Protein AF-A0A847AAL6-F1 (afdb_monomer)

Foldseek 3Di:
DDWDDDPPDIDDPFDAPPRAQPKQFAPFQDAWEWELAFQAQTWIWTDGTRTIGTGGRQGHLVDVNSLVVSLVRVLVVCVVVVDDHQEYEYELPPPRSSSVSVPVSNVPRPHYYHHDWPVNVVVVVVCSVVVHDAWKKKWKAALWTQDPVRDTAGTWIWIDHPNDIDTPDGPDDDPDDDRDHPHDIDMDMDHDPDD

Radius of gyration: 16.96 Å; Cα contacts (8 Å, |Δi|>4): 367; chains: 1; bounding box: 45×50×46 Å

Sequence (195 aa):
SVAALTGQSYFLMRRARGFTPAPMAVKDDLPVILGAGAEMKASFCISKGNFIFPGQYLGDMKQRETAAYYGRALKHMLALYKLKPEYLACDMHPQFLSTTAALNNLPCFEGERLAVQHHHAHLAACLLENGRDGPALGAIFDGTGYGADGTVWGGELFCRRQGRLYQNGTFFAGSSARRGQIGNGAVAVRLLPPG

Mean predicted aligned error: 9.65 Å

Secondary structure (DSSP, 8-state):
-EEEEETTEEEEEE--TTTTTPPEEEEEEE--EEE---STTB--EEEEEEEEEE----B-TTSHHHHHHHHHHHHHHHHHTT---SEEEEES-TT-HHHHHHHHHSTT--SEEEEE-HHHHHHHHHHHHTT--S-EEEEEE-S-EE-TTSSEESSEEEEEETTEEEEEEES--SS----------EEEEEEPPP-

Structure (mmCIF, N/CA/C/O backbone):
data_AF-A0A847AAL6-F1
#
_entry.id   AF-A0A847AAL6-F1
#
loop_
_atom_site.group_PDB
_atom_site.id
_atom_site.type_symbol
_atom_site.label_atom_id
_atom_site.label_alt_id
_atom_site.label_comp_id
_atom_site.label_asym_id
_atom_site.label_entity_id
_atom_site.label_seq_id
_atom_site.pdbx_PDB_ins_code
_atom_site.Cartn_x
_atom_site.Cartn_y
_atom_site.Cartn_z
_atom_site.occupancy
_atom_site.B_iso_or_equiv
_atom_site.auth_seq_id
_atom_site.auth_comp_id
_atom_site.auth_asym_id
_atom_site.auth_atom_id
_atom_site.pdbx_PDB_model_num
ATOM 1 N N . SER A 1 1 ? 8.980 -5.607 14.300 1.00 69.00 1 SER A N 1
ATOM 2 C CA . SER A 1 1 ? 8.209 -4.363 14.108 1.00 69.00 1 SER A CA 1
ATOM 3 C C . SER A 1 1 ? 8.797 -3.224 14.932 1.00 69.00 1 SER A C 1
ATOM 5 O O . SER A 1 1 ? 9.691 -3.492 15.724 1.00 69.00 1 SER A O 1
ATOM 7 N N . VAL A 1 2 ? 8.357 -1.979 14.726 1.00 72.19 2 VAL A N 1
ATOM 8 C CA . VAL A 1 2 ? 8.652 -0.820 15.595 1.00 72.19 2 VAL A CA 1
ATOM 9 C C . VAL A 1 2 ? 7.318 -0.186 15.981 1.00 72.19 2 VAL A C 1
ATOM 11 O O . VAL A 1 2 ? 6.502 0.067 15.093 1.00 72.19 2 VAL A O 1
ATOM 14 N N . ALA A 1 3 ? 7.104 0.045 17.274 1.00 75.31 3 ALA A N 1
ATOM 15 C CA . ALA A 1 3 ? 5.918 0.693 17.827 1.00 75.31 3 ALA A CA 1
ATOM 16 C C . ALA A 1 3 ? 6.336 1.928 18.631 1.00 75.31 3 ALA A C 1
ATOM 18 O O . ALA A 1 3 ? 7.404 1.925 19.242 1.00 75.31 3 ALA A O 1
ATOM 19 N N . ALA A 1 4 ? 5.496 2.957 18.630 1.00 73.25 4 ALA A N 1
ATOM 20 C CA . ALA A 1 4 ? 5.629 4.123 19.490 1.00 73.25 4 ALA A CA 1
ATOM 21 C C . ALA A 1 4 ? 4.458 4.154 20.479 1.00 73.25 4 ALA A C 1
ATOM 23 O O . ALA A 1 4 ? 3.315 3.892 20.102 1.00 73.25 4 ALA A O 1
ATOM 24 N N . LEU A 1 5 ? 4.756 4.448 21.745 1.00 74.62 5 LEU A N 1
ATOM 25 C CA . LEU A 1 5 ? 3.758 4.610 22.800 1.00 74.62 5 LEU A CA 1
ATOM 26 C C . LEU A 1 5 ? 3.162 6.019 22.746 1.00 74.62 5 LEU A C 1
ATOM 28 O O . LEU A 1 5 ? 3.874 7.001 22.545 1.00 74.62 5 LEU A O 1
ATOM 32 N N . THR A 1 6 ? 1.853 6.107 22.949 1.00 62.41 6 THR A N 1
ATOM 33 C CA . THR A 1 6 ? 1.088 7.356 23.022 1.00 62.41 6 THR A CA 1
ATOM 34 C C . THR A 1 6 ? 0.007 7.201 24.090 1.00 62.41 6 THR A C 1
ATOM 36 O O . THR A 1 6 ? -0.991 6.491 23.916 1.00 62.41 6 THR A O 1
ATOM 39 N N . GLY A 1 7 ? 0.247 7.822 25.249 1.00 77.94 7 GLY A N 1
ATOM 40 C CA . GLY A 1 7 ? -0.593 7.659 26.435 1.00 77.94 7 GLY A CA 1
ATOM 41 C C . GLY A 1 7 ? -0.685 6.192 26.866 1.00 77.94 7 GLY A C 1
ATOM 42 O O . GLY A 1 7 ? 0.332 5.551 27.118 1.00 77.94 7 GLY A O 1
ATOM 43 N N . GLN A 1 8 ? -1.910 5.662 26.923 1.00 70.56 8 GLN A N 1
ATOM 44 C CA . GLN A 1 8 ? -2.199 4.251 27.233 1.00 70.56 8 GLN A CA 1
ATOM 45 C C . GLN A 1 8 ? -2.302 3.347 25.989 1.00 70.56 8 GLN A C 1
ATOM 47 O O . GLN A 1 8 ? -2.684 2.185 26.094 1.00 70.56 8 GLN A O 1
ATOM 52 N N . SER A 1 9 ? -1.985 3.870 24.804 1.00 70.69 9 SER A N 1
ATOM 53 C CA . SER A 1 9 ? -2.059 3.146 23.532 1.00 70.69 9 SER A CA 1
ATOM 54 C C . SER A 1 9 ? -0.703 3.126 22.820 1.00 70.69 9 SER A C 1
ATOM 56 O O . SER A 1 9 ? 0.263 3.751 23.263 1.00 70.69 9 SER A O 1
ATOM 58 N N . TYR A 1 10 ? -0.608 2.391 21.714 1.00 71.88 10 TYR A N 1
ATOM 59 C CA . TYR A 1 10 ? 0.567 2.392 20.847 1.00 71.88 10 TYR A CA 1
ATOM 60 C C . TYR A 1 10 ? 0.139 2.444 19.381 1.00 71.88 10 TYR A C 1
ATOM 62 O O . TYR A 1 10 ? -0.948 1.991 19.03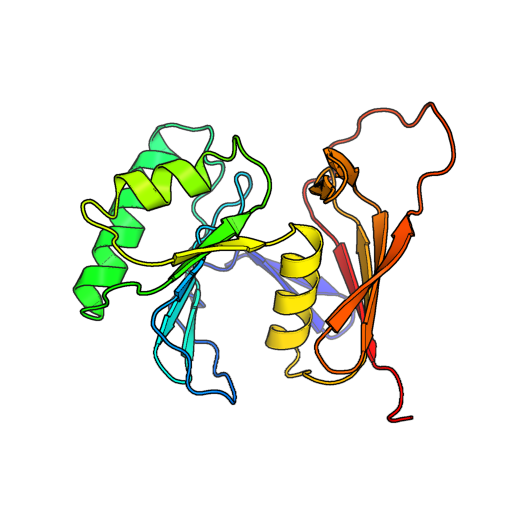1 1.00 71.88 10 TYR A O 1
ATOM 70 N N . PHE A 1 11 ? 1.013 2.948 18.516 1.00 70.56 11 PHE A N 1
ATOM 71 C CA . PHE A 1 11 ? 0.859 2.846 17.065 1.00 70.56 11 PHE A CA 1
ATOM 72 C C . PHE A 1 11 ? 2.111 2.237 16.439 1.00 70.56 11 PHE A C 1
ATOM 74 O O . PHE A 1 11 ? 3.231 2.394 16.937 1.00 70.56 11 PHE A O 1
ATOM 81 N N . LEU A 1 12 ? 1.925 1.482 15.356 1.00 68.12 12 LEU A N 1
ATOM 82 C CA . LEU A 1 12 ? 3.015 0.813 14.655 1.00 68.12 12 LEU A CA 1
ATOM 83 C C . LEU A 1 12 ? 3.646 1.759 13.633 1.00 68.12 12 LEU A C 1
ATOM 85 O O . LEU A 1 12 ? 3.061 2.061 12.603 1.00 68.12 12 LEU A O 1
ATOM 89 N N . MET A 1 13 ? 4.894 2.147 13.883 1.00 67.12 13 MET A N 1
ATOM 90 C CA . MET A 1 13 ? 5.715 2.900 12.928 1.00 67.12 13 MET A CA 1
ATOM 91 C C . MET A 1 13 ? 6.224 2.014 11.789 1.00 67.12 13 MET A C 1
ATOM 93 O O . MET A 1 13 ? 6.438 2.469 10.668 1.00 67.12 13 MET A O 1
ATOM 97 N N . ARG A 1 14 ? 6.482 0.735 12.092 1.00 62.66 14 ARG A N 1
ATOM 98 C CA . ARG A 1 14 ? 6.978 -0.248 11.123 1.00 62.66 14 ARG A CA 1
ATOM 99 C C . ARG A 1 14 ? 6.393 -1.623 11.409 1.00 62.66 14 ARG A C 1
ATOM 101 O O . ARG A 1 14 ? 6.837 -2.299 12.344 1.00 62.66 14 ARG A O 1
ATOM 108 N N . ARG A 1 15 ? 5.465 -2.077 10.565 1.00 68.06 15 ARG A N 1
ATOM 109 C CA . ARG A 1 15 ? 4.934 -3.447 10.590 1.00 68.06 15 ARG A CA 1
ATOM 110 C C . ARG A 1 15 ? 5.883 -4.393 9.838 1.00 68.06 15 ARG A C 1
ATOM 112 O O . ARG A 1 15 ? 6.155 -4.209 8.656 1.00 68.06 15 ARG A O 1
ATOM 119 N N . ALA A 1 16 ? 6.472 -5.352 10.553 1.00 67.75 16 ALA A N 1
ATOM 120 C CA . ALA A 1 16 ? 7.416 -6.332 10.005 1.00 67.75 16 ALA A CA 1
ATOM 121 C C . ALA A 1 16 ? 7.351 -7.638 10.828 1.00 67.75 16 ALA A C 1
ATOM 123 O O . ALA A 1 16 ? 6.263 -8.152 11.092 1.00 67.75 16 ALA A O 1
ATOM 124 N N . ARG A 1 17 ? 8.497 -8.170 11.286 1.00 60.03 17 ARG A N 1
ATOM 125 C CA . ARG A 1 17 ? 8.570 -9.389 12.116 1.00 60.03 17 ARG A CA 1
ATOM 126 C C . ARG A 1 17 ? 7.615 -9.316 13.319 1.00 60.03 17 ARG A C 1
ATOM 128 O O . ARG A 1 17 ? 7.671 -8.336 14.069 1.00 60.03 17 ARG A O 1
ATOM 135 N N . GLY A 1 18 ? 6.792 -10.357 13.477 1.00 58.22 18 GLY A N 1
ATOM 136 C CA . GLY A 1 18 ? 5.798 -10.528 14.546 1.00 58.22 18 GLY A CA 1
ATOM 137 C C . GLY A 1 18 ? 4.376 -10.074 14.191 1.00 58.22 18 GLY A C 1
ATOM 138 O O . GLY A 1 18 ? 3.451 -10.405 14.916 1.00 58.22 18 GLY A O 1
ATOM 139 N N . PHE A 1 19 ? 4.194 -9.344 13.081 1.00 58.03 19 PHE A N 1
ATOM 140 C CA . PHE A 1 19 ? 2.891 -8.807 12.649 1.00 58.03 19 PHE A CA 1
ATOM 141 C C . PHE A 1 19 ? 2.571 -9.069 11.170 1.00 58.03 19 PHE A C 1
ATOM 143 O O . PHE A 1 19 ? 1.415 -8.990 10.760 1.00 58.03 19 PHE A O 1
ATOM 150 N N . THR A 1 20 ? 3.580 -9.364 10.354 1.00 62.06 20 THR A N 1
ATOM 151 C CA . THR A 1 20 ? 3.431 -9.753 8.948 1.00 62.06 20 THR A CA 1
ATOM 152 C C . THR A 1 20 ? 3.748 -11.246 8.807 1.00 62.06 20 THR A C 1
ATOM 154 O O . THR A 1 20 ? 4.762 -11.671 9.369 1.00 62.06 20 THR A O 1
ATOM 157 N N . PRO A 1 21 ? 2.950 -12.042 8.065 1.00 59.41 21 PRO A N 1
ATOM 158 C CA . PRO A 1 21 ? 1.788 -11.672 7.246 1.00 59.41 21 PRO A CA 1
ATOM 159 C C . PRO A 1 21 ? 0.446 -11.893 7.970 1.00 59.41 21 PRO A C 1
ATOM 161 O O . PRO A 1 21 ? -0.468 -12.467 7.386 1.00 59.41 21 PRO A O 1
ATOM 164 N N . ALA A 1 22 ? 0.312 -11.484 9.241 1.00 72.75 22 ALA A N 1
ATOM 165 C CA . ALA A 1 22 ? -0.955 -11.663 9.952 1.00 72.75 22 ALA A CA 1
ATOM 166 C C . ALA A 1 22 ? -2.065 -10.879 9.221 1.00 72.75 22 ALA A C 1
ATOM 168 O O . ALA A 1 22 ? -1.916 -9.657 9.065 1.00 72.75 22 ALA A O 1
ATOM 169 N N . PRO A 1 23 ? -3.124 -11.558 8.741 1.00 81.50 23 PRO A N 1
ATOM 170 C CA . PRO A 1 23 ? -4.145 -10.928 7.923 1.00 81.50 23 PRO A CA 1
ATOM 171 C C . PRO A 1 23 ? -4.995 -9.962 8.747 1.00 81.50 23 PRO A C 1
ATOM 173 O O . PRO A 1 23 ? -5.177 -10.127 9.953 1.00 81.50 23 PRO A O 1
ATOM 176 N N . MET A 1 24 ? -5.532 -8.955 8.071 1.00 84.38 24 MET A N 1
ATOM 177 C CA . MET A 1 24 ? -6.543 -8.050 8.601 1.00 84.38 24 MET A CA 1
ATOM 178 C C . MET A 1 24 ? -7.895 -8.495 8.055 1.00 84.38 24 MET A C 1
ATOM 180 O O . MET A 1 24 ? -8.069 -8.561 6.839 1.00 84.38 24 MET A O 1
ATOM 184 N N . ALA A 1 25 ? -8.823 -8.846 8.944 1.00 86.94 25 ALA A N 1
ATOM 185 C CA . ALA A 1 25 ? -10.169 -9.235 8.547 1.00 86.94 25 ALA A CA 1
ATOM 186 C C . ALA A 1 25 ? -10.965 -8.008 8.080 1.00 86.94 25 ALA A C 1
ATOM 188 O O . ALA A 1 25 ? -10.891 -6.940 8.690 1.00 86.94 25 ALA A O 1
ATOM 189 N N . VAL A 1 26 ? -11.744 -8.185 7.021 1.00 87.19 26 VAL A N 1
ATOM 190 C CA . VAL A 1 26 ? -12.726 -7.219 6.519 1.00 87.19 26 VAL A CA 1
ATOM 191 C C . VAL A 1 26 ? -14.115 -7.853 6.537 1.00 87.19 26 VAL A C 1
ATOM 193 O O . VAL A 1 26 ? -14.246 -9.074 6.609 1.00 87.19 26 VAL A O 1
ATOM 196 N N . LYS A 1 27 ? -15.164 -7.025 6.524 1.00 84.62 27 LYS A N 1
ATOM 197 C CA . LYS A 1 27 ? -16.556 -7.508 6.509 1.00 84.62 27 LYS A CA 1
ATOM 198 C C . LYS A 1 27 ? -16.978 -8.017 5.130 1.00 84.62 27 LYS A C 1
ATOM 200 O O . LYS A 1 27 ? -17.809 -8.913 5.046 1.00 84.62 27 LYS A O 1
ATOM 205 N N . ASP A 1 28 ? -16.407 -7.428 4.087 1.00 86.50 28 ASP A N 1
ATOM 206 C CA . ASP A 1 28 ? -16.766 -7.681 2.698 1.00 86.50 28 ASP A CA 1
ATOM 207 C C . ASP A 1 28 ? -15.956 -8.841 2.106 1.00 86.50 28 ASP A C 1
ATOM 209 O O . ASP A 1 28 ? -14.807 -9.071 2.487 1.00 86.50 28 ASP A O 1
ATOM 213 N N . ASP A 1 29 ? -16.547 -9.549 1.144 1.00 91.06 29 ASP A N 1
ATOM 214 C CA . ASP A 1 29 ? -15.852 -10.552 0.337 1.00 91.06 29 ASP A CA 1
ATOM 215 C C . ASP A 1 29 ? -15.157 -9.853 -0.841 1.00 91.06 29 ASP A C 1
ATOM 217 O O . ASP A 1 29 ? -15.797 -9.443 -1.810 1.00 91.06 29 ASP A O 1
ATOM 221 N N . LEU A 1 30 ? -13.848 -9.619 -0.712 1.00 92.00 30 LEU A N 1
ATOM 222 C CA . LEU A 1 30 ? -13.069 -8.848 -1.678 1.00 92.00 30 LEU A CA 1
ATOM 223 C C . LEU A 1 30 ? -12.488 -9.739 -2.791 1.00 92.00 30 LEU A C 1
ATOM 225 O O . LEU A 1 30 ? -11.974 -10.829 -2.500 1.00 92.00 30 LEU A O 1
ATOM 229 N N . PRO A 1 31 ? -12.433 -9.241 -4.044 1.00 94.00 31 PRO A N 1
ATOM 230 C CA . PRO A 1 31 ? -11.649 -9.878 -5.099 1.00 94.00 31 PRO A CA 1
ATOM 231 C C . PRO A 1 31 ? -10.154 -9.839 -4.758 1.00 94.00 31 PRO A C 1
ATOM 233 O O . PRO A 1 31 ? -9.727 -9.238 -3.761 1.00 94.00 31 PRO A O 1
ATOM 236 N N . VAL A 1 32 ? -9.320 -10.463 -5.591 1.00 95.25 32 VAL A N 1
ATOM 237 C CA . VAL A 1 32 ? -7.868 -10.406 -5.381 1.00 95.25 32 VAL A CA 1
ATOM 238 C C . VAL A 1 32 ? -7.328 -9.058 -5.863 1.00 95.25 32 VAL A C 1
ATOM 240 O O . VAL A 1 32 ? -7.096 -8.854 -7.052 1.00 95.25 32 VAL A O 1
ATOM 243 N N . ILE A 1 33 ? -7.096 -8.129 -4.937 1.00 95.56 33 ILE A N 1
ATOM 244 C CA . ILE A 1 33 ? -6.567 -6.789 -5.220 1.00 95.56 33 ILE A CA 1
ATOM 245 C C . ILE A 1 33 ? -5.124 -6.725 -4.735 1.00 95.56 33 ILE A C 1
ATOM 247 O O . ILE A 1 33 ? -4.857 -6.988 -3.563 1.00 95.56 33 ILE A O 1
ATOM 251 N N . LEU A 1 34 ? -4.192 -6.337 -5.607 1.00 96.31 34 LEU A N 1
ATOM 252 C CA . LEU A 1 34 ? -2.837 -5.954 -5.213 1.00 96.31 34 LEU A CA 1
ATOM 253 C C . LEU A 1 34 ? -2.790 -4.443 -4.967 1.00 96.31 34 LEU A C 1
ATOM 255 O O . LEU A 1 34 ? -2.923 -3.660 -5.901 1.00 96.31 34 LEU A O 1
ATOM 259 N N . GLY A 1 35 ? -2.547 -4.023 -3.728 1.00 95.38 35 GLY A N 1
ATOM 260 C CA . GLY A 1 35 ? -2.162 -2.651 -3.409 1.00 95.38 35 GLY A CA 1
ATOM 261 C C . GLY A 1 35 ? -0.656 -2.481 -3.559 1.00 95.38 35 GLY A C 1
ATOM 262 O O . GLY A 1 35 ? 0.105 -3.069 -2.792 1.00 95.38 35 GLY A O 1
ATOM 263 N N . ALA A 1 36 ? -0.211 -1.678 -4.528 1.00 93.25 36 ALA A N 1
ATOM 264 C CA . ALA A 1 36 ? 1.210 -1.499 -4.827 1.00 93.25 36 ALA A CA 1
ATOM 265 C C . ALA A 1 36 ? 1.969 -0.750 -3.717 1.00 93.25 36 ALA A C 1
ATOM 267 O O . ALA A 1 36 ? 3.163 -0.995 -3.522 1.00 93.25 36 ALA A O 1
ATOM 268 N N . GLY A 1 37 ? 1.263 0.124 -2.991 1.00 89.44 37 GLY A N 1
ATOM 269 C CA . GLY A 1 37 ? 1.801 0.972 -1.929 1.00 89.44 37 GLY A CA 1
ATOM 270 C C . GLY A 1 37 ? 2.469 2.255 -2.432 1.00 89.44 37 GLY A C 1
ATOM 271 O O . GLY A 1 37 ? 2.499 2.547 -3.630 1.00 89.44 37 GLY A O 1
ATOM 272 N N . ALA A 1 38 ? 3.014 3.022 -1.490 1.00 86.31 38 ALA A N 1
ATOM 273 C CA . ALA A 1 38 ? 3.745 4.261 -1.751 1.00 86.31 38 ALA A CA 1
ATOM 274 C C . ALA A 1 38 ? 5.222 4.009 -2.112 1.00 86.31 38 ALA A C 1
ATOM 276 O O . ALA A 1 38 ? 5.729 2.892 -1.991 1.00 86.31 38 ALA A O 1
ATOM 277 N N . GLU A 1 39 ? 5.924 5.059 -2.540 1.00 84.50 39 GLU A N 1
ATOM 278 C CA . GLU A 1 39 ? 7.348 4.998 -2.897 1.00 84.50 39 GLU A CA 1
ATOM 279 C C . GLU A 1 39 ? 8.276 4.973 -1.671 1.00 84.50 39 GLU A C 1
ATOM 281 O O . GLU A 1 39 ? 9.185 4.142 -1.579 1.00 84.50 39 GLU A O 1
ATOM 286 N N . MET A 1 40 ? 8.036 5.867 -0.710 1.00 80.94 40 MET A N 1
ATOM 287 C CA . MET A 1 40 ? 8.769 5.900 0.552 1.00 80.94 40 MET A CA 1
ATOM 288 C C . MET A 1 40 ? 8.128 4.948 1.559 1.00 80.94 40 MET A C 1
ATOM 290 O O . MET A 1 40 ? 6.906 4.877 1.664 1.00 80.94 40 MET A O 1
ATOM 294 N N . LYS A 1 41 ? 8.958 4.239 2.337 1.00 81.12 41 LYS A N 1
ATOM 295 C CA . LYS A 1 41 ? 8.500 3.253 3.337 1.00 81.12 41 LYS A CA 1
ATOM 296 C C . LYS A 1 41 ? 7.545 2.215 2.737 1.00 81.12 41 LYS A C 1
ATOM 298 O O . LYS A 1 41 ? 6.577 1.801 3.373 1.00 81.12 41 LYS A O 1
ATOM 303 N N . ALA A 1 42 ? 7.847 1.798 1.513 1.00 82.75 42 ALA A N 1
ATOM 304 C CA . ALA A 1 42 ? 6.999 0.959 0.698 1.00 82.75 42 ALA A CA 1
ATOM 305 C C . ALA A 1 42 ? 6.628 -0.348 1.403 1.00 82.75 42 ALA A C 1
ATOM 307 O O . ALA A 1 42 ? 7.455 -1.020 2.029 1.00 82.75 42 ALA A O 1
ATOM 308 N N . SER A 1 43 ? 5.362 -0.706 1.246 1.00 88.69 43 SER A N 1
ATOM 309 C CA . SER A 1 43 ? 4.783 -1.998 1.577 1.00 88.69 43 SER A CA 1
ATOM 310 C C . SER A 1 43 ? 3.623 -2.222 0.614 1.00 88.69 43 SER A C 1
ATOM 312 O O . SER A 1 43 ? 2.855 -1.295 0.362 1.00 88.69 43 SER A O 1
ATOM 314 N N . PHE A 1 44 ? 3.506 -3.427 0.065 1.00 93.06 44 PHE A N 1
ATOM 315 C CA . PHE A 1 44 ? 2.341 -3.818 -0.726 1.00 93.06 44 PHE A CA 1
ATOM 316 C C . PHE A 1 44 ? 1.311 -4.514 0.165 1.00 93.06 44 PHE A C 1
ATOM 318 O O . PHE A 1 44 ? 1.631 -4.950 1.268 1.00 93.06 44 PHE A O 1
ATOM 325 N N . CYS A 1 45 ? 0.083 -4.678 -0.304 1.00 93.62 45 CYS A N 1
ATOM 326 C CA . CYS A 1 45 ? -0.905 -5.547 0.335 1.00 93.62 45 CYS A CA 1
ATOM 327 C C . CYS A 1 45 ? -1.655 -6.357 -0.719 1.00 93.62 45 CYS A C 1
ATOM 329 O O . CYS A 1 45 ? -1.721 -5.954 -1.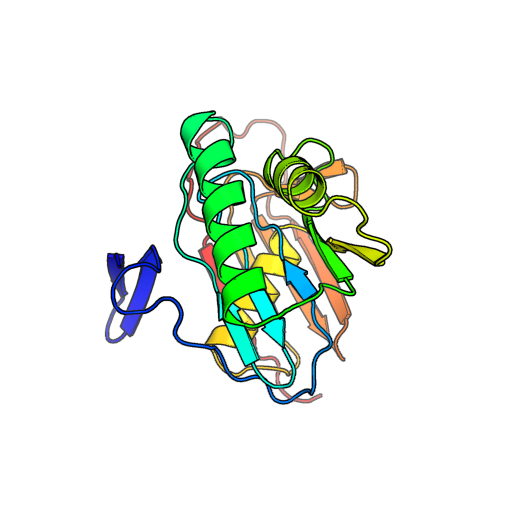875 1.00 93.62 45 CYS A O 1
ATOM 331 N N . ILE A 1 46 ? -2.193 -7.514 -0.338 1.00 94.62 46 ILE A N 1
ATOM 332 C CA . ILE A 1 46 ? -3.023 -8.326 -1.233 1.00 94.62 46 ILE A CA 1
ATOM 333 C C . ILE A 1 46 ? -4.319 -8.675 -0.511 1.00 94.62 46 ILE A C 1
ATOM 335 O O . ILE A 1 46 ? -4.253 -9.138 0.624 1.00 94.62 46 ILE A O 1
ATOM 339 N N . SER A 1 47 ? -5.481 -8.473 -1.126 1.00 94.31 47 SER A N 1
ATOM 340 C CA . SER A 1 47 ? -6.752 -8.986 -0.597 1.00 94.31 47 SER A CA 1
ATOM 341 C C . SER A 1 47 ? -7.072 -10.375 -1.146 1.00 94.31 47 SER A C 1
ATOM 343 O O . SER A 1 47 ? -6.639 -10.744 -2.238 1.00 94.31 47 SER A O 1
ATOM 345 N N . LYS A 1 48 ? -7.825 -11.161 -0.376 1.00 92.44 48 LYS A N 1
ATOM 346 C CA . LYS A 1 48 ? -8.486 -12.385 -0.836 1.00 92.44 48 LYS A CA 1
ATOM 347 C C . LYS A 1 48 ? -9.670 -12.683 0.076 1.00 92.44 48 LYS A C 1
ATOM 349 O O . LYS A 1 48 ? -9.470 -12.985 1.255 1.00 92.44 48 LYS A O 1
ATOM 354 N N . GLY A 1 49 ? -10.869 -12.642 -0.487 1.00 92.69 49 GLY A N 1
ATOM 355 C CA . GLY A 1 49 ? -12.108 -12.819 0.250 1.00 92.69 49 GLY A CA 1
ATOM 356 C C . GLY A 1 49 ? -12.215 -11.826 1.402 1.00 92.69 49 GLY A C 1
ATOM 357 O O . GLY A 1 49 ? -11.974 -10.634 1.221 1.00 92.69 49 GLY A O 1
ATOM 358 N N . ASN A 1 50 ? -12.468 -12.308 2.613 1.00 93.62 50 ASN A N 1
ATOM 359 C CA . ASN A 1 50 ? -12.611 -11.464 3.799 1.00 93.62 50 ASN A CA 1
ATOM 360 C C . ASN A 1 50 ? -11.285 -11.083 4.494 1.00 93.62 50 ASN A C 1
ATOM 362 O O . ASN A 1 50 ? -11.292 -10.683 5.663 1.00 93.62 50 ASN A O 1
ATOM 366 N N . PHE A 1 51 ? -10.141 -11.201 3.812 1.00 92.12 51 PHE A N 1
ATOM 367 C CA . PHE A 1 51 ? -8.830 -10.882 4.381 1.00 92.12 51 PHE A CA 1
ATOM 368 C C . PHE A 1 51 ? -7.997 -9.956 3.499 1.00 92.12 51 PHE A C 1
ATOM 370 O O . PHE A 1 51 ? -7.935 -10.098 2.278 1.00 92.12 51 PHE A O 1
ATOM 377 N N . ILE A 1 52 ? -7.260 -9.060 4.155 1.00 92.00 52 ILE A N 1
ATOM 378 C CA . ILE A 1 52 ? -6.173 -8.275 3.573 1.00 92.00 52 ILE A CA 1
ATOM 379 C C . ILE A 1 52 ? -4.857 -8.739 4.194 1.00 92.00 52 ILE A C 1
ATOM 381 O O . ILE A 1 52 ? -4.686 -8.729 5.411 1.00 92.00 52 ILE A O 1
ATOM 385 N N . PHE A 1 53 ? -3.903 -9.112 3.350 1.00 90.38 53 PHE A N 1
ATOM 386 C CA . PHE A 1 53 ? -2.566 -9.557 3.717 1.00 90.38 53 PHE A CA 1
ATOM 387 C C . PHE A 1 53 ? -1.579 -8.405 3.498 1.00 90.38 53 PHE A C 1
ATOM 389 O O . PHE A 1 53 ? -1.115 -8.202 2.370 1.00 90.38 53 PHE A O 1
ATOM 396 N N . PRO A 1 54 ? -1.253 -7.616 4.538 1.00 87.19 54 PRO A N 1
ATOM 397 C CA . PRO A 1 54 ? -0.237 -6.587 4.415 1.00 87.19 54 PRO A CA 1
ATOM 398 C C . PRO A 1 54 ? 1.136 -7.238 4.248 1.00 87.19 54 PRO A C 1
ATOM 400 O O . PRO A 1 54 ? 1.505 -8.161 4.978 1.00 87.19 54 PRO A O 1
ATOM 403 N N . GLY A 1 55 ? 1.904 -6.728 3.297 1.00 84.19 55 GLY A N 1
ATOM 404 C CA . GLY A 1 55 ? 3.306 -7.045 3.112 1.00 84.19 55 GLY A CA 1
ATOM 405 C C . GLY A 1 55 ? 4.163 -6.518 4.259 1.00 84.19 55 GLY A C 1
ATOM 406 O O . GLY A 1 55 ? 3.712 -5.846 5.191 1.00 84.19 55 GLY A O 1
ATOM 407 N N . GLN A 1 56 ? 5.438 -6.877 4.215 1.00 81.94 56 GLN A N 1
ATOM 408 C CA . GLN A 1 56 ? 6.428 -6.356 5.153 1.00 81.94 56 GLN A CA 1
ATOM 409 C C . GLN A 1 56 ? 6.918 -4.986 4.688 1.00 81.94 56 GLN A C 1
ATOM 411 O O . GLN A 1 56 ? 6.923 -4.702 3.496 1.00 81.94 56 GLN A O 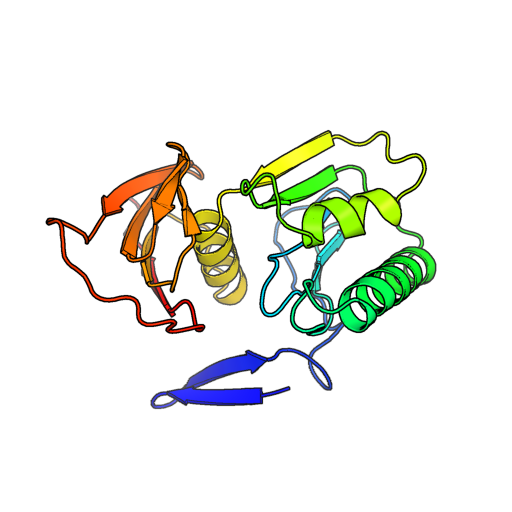1
ATOM 416 N N . TYR A 1 57 ? 7.430 -4.188 5.620 1.00 84.56 57 TYR A N 1
ATOM 417 C CA . TYR A 1 57 ? 8.214 -3.004 5.283 1.00 84.56 57 TYR A CA 1
ATOM 418 C C . TYR A 1 57 ? 9.392 -3.347 4.355 1.00 84.56 57 TYR A C 1
ATOM 420 O O . TYR A 1 57 ? 10.227 -4.187 4.705 1.00 84.56 57 TYR A O 1
ATOM 428 N N . LEU A 1 58 ? 9.474 -2.672 3.206 1.00 85.12 58 LEU A N 1
ATOM 429 C CA . LEU A 1 58 ? 10.510 -2.895 2.193 1.00 85.12 58 LEU A CA 1
ATOM 430 C C . LEU A 1 58 ? 11.583 -1.804 2.208 1.00 85.12 58 LEU A C 1
ATOM 432 O O . LEU A 1 58 ? 12.756 -2.124 2.042 1.00 85.12 58 LEU A O 1
ATOM 436 N N . GLY A 1 59 ? 11.211 -0.547 2.462 1.00 85.38 59 GLY A N 1
ATOM 437 C CA . GLY A 1 59 ? 12.142 0.586 2.460 1.00 85.38 59 GLY A CA 1
ATOM 438 C C . GLY A 1 59 ? 11.772 1.660 1.442 1.00 85.38 59 GLY A C 1
ATOM 439 O O . GLY A 1 59 ? 10.598 1.864 1.157 1.00 85.38 59 GLY A O 1
ATOM 440 N N . ASP A 1 60 ? 12.768 2.374 0.928 1.00 87.62 60 ASP A N 1
ATOM 441 C CA . ASP A 1 60 ? 12.598 3.376 -0.131 1.00 87.62 60 ASP A CA 1
ATOM 442 C C . ASP A 1 60 ? 12.793 2.726 -1.509 1.00 87.62 60 ASP A C 1
ATOM 444 O O . ASP A 1 60 ? 13.850 2.140 -1.770 1.00 87.62 60 ASP A O 1
ATOM 448 N N . MET A 1 61 ? 11.783 2.822 -2.380 1.00 88.19 61 MET A N 1
ATOM 449 C CA . MET A 1 61 ? 11.785 2.214 -3.717 1.00 88.19 61 MET A CA 1
ATOM 450 C C . MET A 1 61 ? 12.768 2.865 -4.698 1.00 88.19 61 MET A C 1
ATOM 452 O O . MET A 1 61 ? 13.052 2.261 -5.732 1.00 88.19 61 MET A O 1
ATOM 456 N N . LYS A 1 62 ? 13.333 4.040 -4.382 1.00 86.62 62 LYS A N 1
ATOM 457 C CA . LYS A 1 62 ? 14.416 4.654 -5.175 1.00 86.62 62 LYS A CA 1
ATOM 458 C C . LYS A 1 62 ? 15.713 3.857 -5.117 1.00 86.62 62 LYS A C 1
ATOM 460 O O . LYS A 1 62 ? 16.545 3.970 -6.014 1.00 86.62 62 LYS A O 1
ATOM 465 N N . GLN A 1 63 ? 15.884 3.041 -4.078 1.00 87.81 63 GLN A N 1
ATOM 466 C CA . GLN A 1 63 ? 17.021 2.138 -3.966 1.00 87.81 63 GLN A CA 1
ATOM 467 C C . GLN A 1 63 ? 16.761 0.887 -4.805 1.00 87.81 63 GLN A C 1
ATOM 469 O O . GLN A 1 63 ? 15.738 0.208 -4.654 1.00 87.81 63 GLN A O 1
ATOM 474 N N . ARG A 1 64 ? 17.705 0.554 -5.686 1.00 88.25 64 ARG A N 1
ATOM 475 C CA . ARG A 1 64 ? 17.577 -0.569 -6.627 1.00 88.25 64 ARG A CA 1
ATOM 476 C C . ARG A 1 64 ? 17.376 -1.898 -5.898 1.00 88.25 64 ARG A C 1
ATOM 478 O O . ARG A 1 64 ? 16.609 -2.752 -6.345 1.00 88.25 64 ARG A O 1
ATOM 485 N N . GLU A 1 65 ? 18.042 -2.061 -4.764 1.00 90.06 65 GLU A N 1
ATOM 486 C CA . GLU A 1 65 ? 17.964 -3.228 -3.895 1.00 90.06 65 GLU A CA 1
ATOM 487 C C . GLU A 1 65 ? 16.549 -3.394 -3.333 1.00 90.06 65 GLU A C 1
ATOM 489 O O . GLU A 1 65 ? 16.019 -4.510 -3.345 1.00 90.06 65 GLU A O 1
ATOM 494 N N . THR A 1 66 ? 15.910 -2.294 -2.913 1.00 89.31 66 THR A N 1
ATOM 495 C CA . THR A 1 66 ? 14.520 -2.291 -2.435 1.00 89.31 66 THR A CA 1
ATOM 496 C C . THR A 1 66 ? 13.563 -2.702 -3.545 1.00 89.31 66 THR A C 1
ATOM 498 O O . THR A 1 66 ? 12.727 -3.574 -3.325 1.00 89.31 66 THR A O 1
ATOM 501 N N . ALA A 1 67 ? 13.706 -2.149 -4.753 1.00 89.25 67 ALA A N 1
ATOM 502 C CA . ALA A 1 67 ? 12.849 -2.502 -5.884 1.00 89.25 67 ALA A CA 1
ATOM 503 C C . ALA A 1 67 ? 13.001 -3.982 -6.292 1.00 89.25 67 ALA A C 1
ATOM 505 O O . ALA A 1 67 ? 12.016 -4.679 -6.550 1.00 89.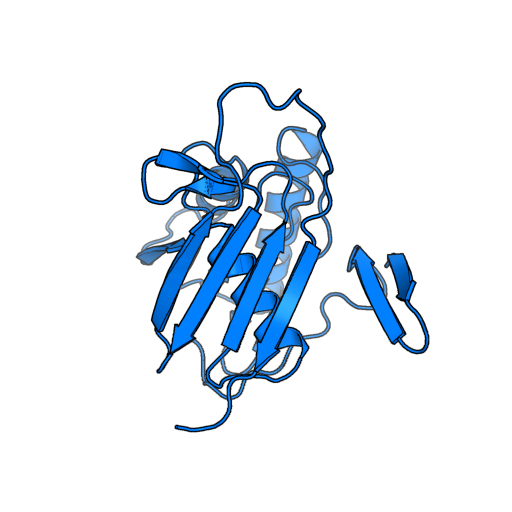25 67 ALA A O 1
ATOM 506 N N . ALA A 1 68 ? 14.230 -4.506 -6.286 1.00 90.19 68 ALA A N 1
ATOM 507 C CA . ALA A 1 68 ? 14.477 -5.925 -6.528 1.00 90.19 68 ALA A CA 1
ATOM 508 C C . ALA A 1 68 ? 13.882 -6.807 -5.416 1.00 90.19 68 ALA A C 1
ATOM 510 O O . ALA A 1 68 ? 13.339 -7.880 -5.692 1.00 90.19 68 ALA A O 1
ATOM 511 N N . TYR A 1 69 ? 13.972 -6.368 -4.157 1.00 91.81 69 TYR A N 1
ATOM 512 C CA . TYR A 1 69 ? 13.387 -7.076 -3.023 1.00 91.81 69 TYR A CA 1
ATOM 513 C C . TYR A 1 69 ? 11.857 -7.061 -3.048 1.00 91.81 69 TYR A C 1
ATOM 515 O O . TYR A 1 69 ? 11.251 -8.105 -2.814 1.00 91.81 69 TYR A O 1
ATOM 523 N N . TYR A 1 70 ? 11.246 -5.930 -3.412 1.00 94.00 70 TYR A N 1
ATOM 524 C CA . TYR A 1 70 ? 9.809 -5.789 -3.642 1.00 94.00 70 TYR A CA 1
ATOM 525 C C . TYR A 1 70 ? 9.309 -6.876 -4.591 1.00 94.00 70 TYR A C 1
ATOM 527 O O . TYR A 1 70 ? 8.409 -7.636 -4.243 1.00 94.00 70 TYR A O 1
ATOM 535 N N . GLY A 1 71 ? 9.950 -7.012 -5.758 1.00 92.31 71 GLY A N 1
ATOM 536 C CA . GLY A 1 71 ? 9.559 -8.008 -6.753 1.00 92.31 71 GLY A CA 1
ATOM 537 C C . GLY A 1 71 ? 9.655 -9.447 -6.244 1.00 92.31 71 GLY A C 1
ATOM 538 O O . GLY A 1 71 ? 8.737 -10.240 -6.452 1.00 92.31 71 GLY A O 1
ATOM 539 N N . ARG A 1 72 ? 10.733 -9.785 -5.520 1.00 93.25 72 ARG A N 1
ATOM 540 C CA . ARG A 1 72 ? 10.889 -11.115 -4.903 1.00 93.25 72 ARG A CA 1
ATOM 541 C C . ARG A 1 72 ? 9.815 -11.385 -3.849 1.00 93.25 72 ARG A C 1
ATOM 543 O O . ARG A 1 72 ? 9.217 -12.458 -3.863 1.00 93.25 72 ARG A O 1
ATOM 550 N N . ALA A 1 73 ? 9.562 -10.424 -2.962 1.00 92.44 73 ALA A N 1
ATOM 551 C CA . ALA A 1 73 ? 8.572 -10.548 -1.897 1.00 92.44 73 ALA A CA 1
ATOM 552 C C . ALA A 1 73 ? 7.146 -10.676 -2.455 1.00 92.44 73 ALA A C 1
ATOM 554 O O . ALA A 1 73 ? 6.386 -11.530 -1.997 1.00 92.44 73 ALA A O 1
ATOM 555 N N . LEU A 1 74 ? 6.807 -9.886 -3.478 1.00 93.69 74 LEU A N 1
ATOM 556 C CA . LEU A 1 74 ? 5.517 -9.951 -4.159 1.00 93.69 74 LEU A CA 1
ATOM 557 C C . LEU A 1 74 ? 5.305 -11.316 -4.824 1.00 93.69 74 LEU A C 1
ATOM 559 O O . LEU A 1 74 ? 4.316 -11.991 -4.544 1.00 93.69 74 LEU A O 1
ATOM 563 N N . LYS A 1 75 ? 6.261 -11.766 -5.649 1.00 92.75 75 LYS A N 1
ATOM 564 C CA . LYS A 1 75 ? 6.188 -13.076 -6.321 1.00 92.75 75 LYS A CA 1
ATOM 565 C C . LYS A 1 75 ? 6.058 -14.222 -5.324 1.00 92.75 75 LYS A C 1
ATOM 567 O O . LYS A 1 75 ? 5.261 -15.131 -5.540 1.00 92.75 75 LYS A O 1
ATOM 572 N N . HIS A 1 76 ? 6.806 -14.159 -4.224 1.00 92.19 76 HIS A N 1
ATOM 573 C CA . HIS A 1 76 ? 6.722 -15.153 -3.161 1.00 92.19 76 HIS A CA 1
ATOM 574 C C . HIS A 1 76 ? 5.319 -15.211 -2.541 1.00 92.19 76 HIS A C 1
ATOM 576 O O . HIS A 1 76 ? 4.753 -16.295 -2.441 1.00 92.19 76 HIS A O 1
ATOM 582 N N . MET A 1 77 ? 4.731 -14.063 -2.188 1.00 90.75 77 MET A N 1
ATOM 583 C CA . MET A 1 77 ? 3.379 -13.996 -1.617 1.00 90.75 77 MET A CA 1
ATOM 584 C C . MET A 1 77 ? 2.307 -14.521 -2.580 1.00 90.75 77 MET A C 1
ATOM 586 O O . MET A 1 77 ? 1.461 -15.321 -2.179 1.00 90.75 77 MET A O 1
ATOM 590 N N . LEU A 1 78 ? 2.356 -14.117 -3.852 1.00 92.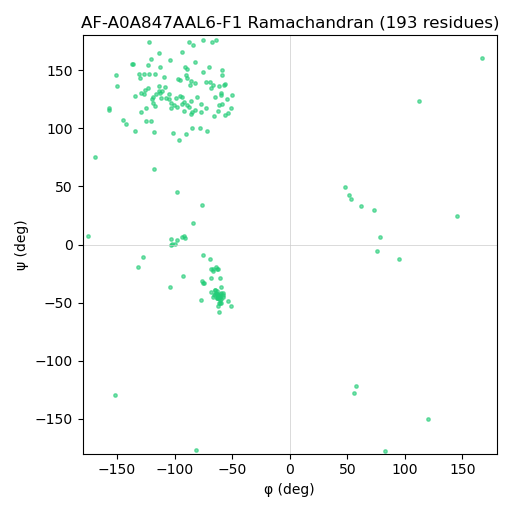12 78 LEU A N 1
ATOM 591 C CA . LEU A 1 78 ? 1.404 -14.580 -4.867 1.00 92.12 78 LEU A CA 1
ATOM 592 C C . LEU A 1 78 ? 1.494 -16.095 -5.078 1.00 92.12 78 LEU A C 1
ATOM 594 O O . LEU A 1 78 ? 0.465 -16.766 -5.131 1.00 92.12 78 LEU A O 1
ATOM 598 N N . ALA A 1 79 ? 2.710 -16.644 -5.141 1.00 92.06 79 ALA A N 1
ATOM 599 C CA . ALA A 1 79 ? 2.926 -18.079 -5.285 1.00 92.06 79 ALA A CA 1
ATOM 600 C C . ALA A 1 79 ? 2.456 -18.860 -4.048 1.00 92.06 79 ALA A C 1
ATOM 602 O O . ALA A 1 79 ? 1.760 -19.866 -4.190 1.00 92.06 79 ALA A O 1
ATOM 603 N N . LEU A 1 80 ? 2.788 -18.375 -2.845 1.00 89.75 80 LEU A N 1
ATOM 604 C CA . LEU A 1 80 ? 2.446 -19.022 -1.576 1.00 89.75 80 LEU A CA 1
ATOM 605 C C . LEU A 1 80 ? 0.932 -19.211 -1.422 1.00 89.75 80 LEU A C 1
ATOM 607 O O . LEU A 1 80 ? 0.477 -20.286 -1.037 1.00 89.75 80 LEU A O 1
ATOM 611 N N . TYR A 1 81 ? 0.151 -18.187 -1.768 1.00 87.62 81 TYR A N 1
ATOM 612 C CA . TYR A 1 81 ? -1.308 -18.202 -1.636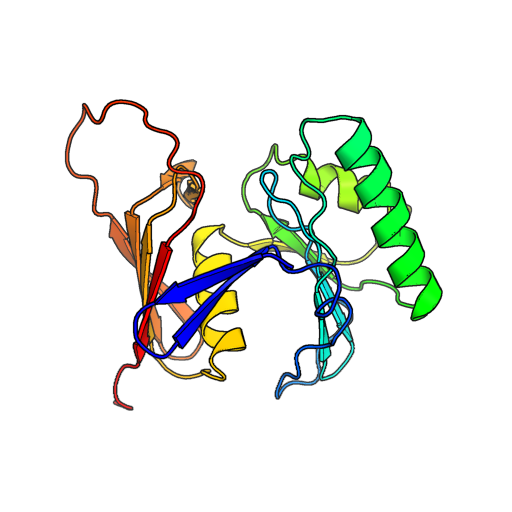 1.00 87.62 81 TYR A CA 1
ATOM 613 C C . TYR A 1 81 ? -2.051 -18.542 -2.939 1.00 87.62 81 TYR A C 1
ATOM 615 O O . TYR A 1 81 ? -3.289 -18.520 -2.958 1.00 87.62 81 TYR A O 1
ATOM 623 N N . LYS A 1 82 ? -1.307 -18.863 -4.011 1.00 91.25 82 LYS A N 1
ATOM 624 C CA . LYS A 1 82 ? -1.804 -19.115 -5.375 1.00 91.25 82 LYS A CA 1
ATOM 625 C C . LYS A 1 82 ? -2.777 -18.027 -5.845 1.00 91.25 82 LYS A C 1
ATOM 627 O O . LYS A 1 82 ? -3.885 -18.318 -6.292 1.00 91.25 82 LYS A O 1
ATOM 632 N N . LEU A 1 83 ? -2.373 -16.770 -5.683 1.00 91.50 83 LEU A N 1
ATOM 633 C CA . LEU A 1 83 ? -3.195 -15.598 -5.978 1.00 91.50 83 LEU A CA 1
ATOM 634 C C . LEU A 1 83 ? -2.908 -15.070 -7.376 1.00 91.50 83 LEU A C 1
ATOM 636 O O . LEU A 1 83 ? -1.757 -15.014 -7.809 1.00 91.50 83 LEU A O 1
ATOM 640 N N . LYS A 1 84 ? -3.971 -14.636 -8.048 1.00 92.81 84 LYS A N 1
ATOM 641 C CA . LYS A 1 84 ? -3.917 -13.924 -9.321 1.00 92.81 84 LYS A CA 1
ATOM 642 C C . LYS A 1 84 ? -4.670 -12.609 -9.137 1.00 92.81 84 LYS A C 1
ATOM 644 O O . LYS A 1 84 ? -5.885 -12.672 -8.998 1.00 92.81 84 LYS A O 1
ATOM 649 N N . PRO A 1 85 ? -3.973 -11.464 -9.042 1.00 94.62 85 PRO A N 1
ATOM 650 C CA . PRO A 1 85 ? -4.638 -10.181 -8.883 1.00 94.62 85 PRO A CA 1
ATOM 651 C C . PRO A 1 85 ? -5.565 -9.891 -10.062 1.00 94.62 85 PRO A C 1
ATOM 653 O O . PRO A 1 85 ? -5.152 -10.004 -11.212 1.00 94.62 85 PRO A O 1
ATOM 656 N N . GLU A 1 86 ? -6.796 -9.507 -9.751 1.00 95.31 86 GLU A N 1
ATOM 657 C CA . GLU A 1 86 ? -7.816 -9.019 -10.686 1.00 95.31 86 GLU A CA 1
ATOM 658 C C . GLU A 1 86 ? -7.776 -7.490 -10.781 1.00 95.31 86 GLU A C 1
ATOM 660 O O . GLU A 1 86 ? -8.102 -6.907 -11.811 1.00 95.31 86 GLU A O 1
ATOM 665 N N . TYR A 1 87 ? -7.314 -6.844 -9.708 1.00 96.12 87 TYR A N 1
ATOM 666 C CA . TYR A 1 87 ? -7.164 -5.399 -9.619 1.00 96.12 87 TYR A CA 1
ATOM 667 C C . TYR A 1 87 ? -5.783 -5.023 -9.092 1.00 96.12 87 TYR A C 1
ATOM 669 O O . TYR A 1 87 ? -5.215 -5.697 -8.226 1.00 96.12 87 TYR A O 1
ATOM 677 N N . LEU A 1 88 ? -5.271 -3.898 -9.580 1.00 95.88 88 LEU A N 1
ATOM 678 C CA . LEU A 1 88 ? -4.038 -3.279 -9.116 1.00 95.88 88 LEU A CA 1
ATOM 679 C C . LEU A 1 88 ? -4.345 -1.866 -8.618 1.00 95.88 88 LEU A C 1
ATOM 681 O O . LEU A 1 88 ? -4.570 -0.959 -9.416 1.00 95.88 88 LEU A O 1
ATOM 685 N N . ALA A 1 89 ? -4.337 -1.676 -7.301 1.00 95.31 89 ALA A N 1
ATOM 686 C CA . ALA A 1 89 ? -4.478 -0.369 -6.676 1.00 95.31 89 ALA A CA 1
ATOM 687 C C . ALA A 1 89 ? -3.103 0.302 -6.541 1.00 95.31 89 ALA A C 1
ATOM 689 O O . ALA A 1 89 ? -2.214 -0.199 -5.847 1.00 95.31 89 ALA A O 1
ATOM 690 N N . CYS A 1 90 ? -2.930 1.445 -7.193 1.00 93.69 90 CYS A N 1
ATOM 691 C CA . CYS A 1 90 ? -1.691 2.218 -7.209 1.00 93.69 90 CYS A CA 1
ATOM 692 C C . CYS A 1 90 ? -1.935 3.638 -6.715 1.00 93.69 90 CYS A C 1
ATOM 694 O O . CYS A 1 90 ? -3.038 4.162 -6.851 1.00 93.69 90 CYS A O 1
ATOM 696 N N . ASP A 1 91 ? -0.893 4.275 -6.189 1.00 90.94 91 ASP A N 1
ATOM 697 C CA . ASP A 1 91 ? -0.945 5.708 -5.915 1.00 90.94 91 ASP A CA 1
ATOM 698 C C . ASP A 1 91 ? -1.234 6.490 -7.212 1.00 90.94 91 ASP A C 1
ATOM 700 O O . ASP A 1 91 ? -0.795 6.091 -8.296 1.00 90.94 91 ASP A O 1
ATOM 704 N N . MET A 1 92 ? -1.971 7.600 -7.111 1.00 88.69 92 MET A N 1
ATOM 705 C CA . MET A 1 92 ? -2.220 8.499 -8.244 1.00 88.69 92 MET A CA 1
ATOM 706 C C . MET A 1 92 ? -0.941 9.151 -8.781 1.00 88.69 92 MET A C 1
ATOM 708 O O . MET A 1 92 ? -0.944 9.593 -9.930 1.00 88.69 92 MET A O 1
ATOM 712 N N . HIS A 1 93 ? 0.141 9.215 -7.996 1.00 84.94 93 HIS A N 1
ATOM 713 C CA . HIS A 1 93 ? 1.395 9.803 -8.453 1.00 84.94 93 HIS A CA 1
ATOM 714 C C . HIS A 1 93 ? 1.970 9.022 -9.658 1.00 84.94 93 HIS A C 1
ATOM 716 O O . HIS A 1 93 ? 2.411 7.876 -9.511 1.00 84.94 93 HIS A O 1
ATOM 722 N N . PRO A 1 94 ? 2.066 9.636 -10.855 1.00 80.00 94 PRO A N 1
ATOM 723 C CA . PRO A 1 94 ? 2.350 8.909 -12.096 1.00 80.00 94 PRO A CA 1
ATOM 724 C C . PRO A 1 94 ? 3.767 8.326 -12.167 1.00 80.00 94 PRO A C 1
ATOM 726 O O . PRO A 1 94 ? 4.016 7.403 -12.937 1.00 80.00 94 PRO A O 1
ATOM 729 N N . GLN A 1 95 ? 4.703 8.860 -11.377 1.00 84.94 95 GLN A N 1
ATOM 730 C CA . GLN A 1 95 ? 6.119 8.471 -11.409 1.00 84.94 95 GLN A CA 1
ATOM 731 C C . GLN A 1 95 ? 6.546 7.546 -10.260 1.00 84.94 95 GLN A C 1
ATOM 733 O O . GLN A 1 95 ? 7.735 7.266 -10.136 1.00 84.94 95 GLN A O 1
ATOM 738 N N . PHE A 1 96 ? 5.624 7.087 -9.406 1.00 86.06 96 PHE A N 1
ATOM 739 C CA . PHE A 1 96 ? 6.014 6.238 -8.279 1.00 86.06 96 PHE A CA 1
ATOM 740 C C . PHE A 1 96 ? 6.579 4.898 -8.747 1.00 86.06 96 PHE A C 1
ATOM 742 O O . PHE A 1 96 ? 5.939 4.135 -9.479 1.00 86.06 96 PHE A O 1
ATOM 749 N N . LEU A 1 97 ? 7.775 4.579 -8.251 1.00 89.19 97 LEU A N 1
ATOM 750 C CA . LEU A 1 97 ? 8.461 3.331 -8.579 1.00 89.19 97 LEU A CA 1
ATOM 751 C C . LEU A 1 97 ? 7.735 2.093 -8.040 1.00 89.19 97 LEU A C 1
ATOM 753 O O . LEU A 1 97 ? 7.931 1.007 -8.581 1.00 89.19 97 LEU A O 1
ATOM 757 N N . SER A 1 98 ? 6.874 2.233 -7.026 1.00 89.44 98 SER A N 1
ATOM 758 C CA . SER A 1 98 ? 6.020 1.144 -6.533 1.00 89.44 98 SER A CA 1
ATOM 759 C C . SER A 1 98 ? 5.048 0.643 -7.605 1.00 89.44 98 SER A C 1
ATOM 761 O O . SER A 1 98 ? 4.945 -0.565 -7.815 1.00 89.44 98 SER A O 1
ATOM 763 N N . THR A 1 99 ? 4.411 1.555 -8.345 1.00 90.44 99 THR A N 1
ATOM 764 C CA . THR A 1 99 ? 3.512 1.239 -9.466 1.00 90.44 99 THR A CA 1
ATOM 765 C C . THR A 1 99 ? 4.250 0.479 -10.563 1.00 90.44 99 THR A C 1
ATOM 767 O O . THR A 1 99 ? 3.827 -0.602 -10.978 1.00 90.44 99 THR A O 1
ATOM 770 N N . THR A 1 100 ? 5.402 0.998 -10.989 1.00 90.88 100 THR A N 1
ATOM 771 C CA . THR A 1 100 ? 6.233 0.357 -12.016 1.00 90.88 100 THR A CA 1
ATOM 772 C C . THR A 1 100 ? 6.761 -1.001 -11.550 1.00 90.88 100 THR A C 1
ATOM 774 O O . THR A 1 100 ? 6.745 -1.970 -12.307 1.00 90.88 100 THR A O 1
ATOM 777 N N . ALA A 1 101 ? 7.196 -1.114 -10.291 1.00 90.88 101 ALA A N 1
ATOM 778 C CA . ALA A 1 101 ? 7.682 -2.368 -9.726 1.00 90.88 101 ALA A CA 1
ATOM 779 C C . ALA A 1 101 ? 6.583 -3.436 -9.645 1.00 90.88 101 ALA A C 1
ATOM 781 O O . ALA A 1 101 ? 6.866 -4.599 -9.938 1.00 90.88 101 ALA A O 1
ATOM 782 N N . ALA A 1 102 ? 5.349 -3.068 -9.287 1.00 91.94 102 ALA A N 1
ATOM 783 C CA . ALA A 1 102 ? 4.214 -3.987 -9.281 1.00 91.94 102 ALA A CA 1
ATOM 784 C C . ALA A 1 102 ? 3.933 -4.533 -10.689 1.00 91.94 102 ALA A C 1
ATOM 786 O O . ALA A 1 102 ? 3.913 -5.749 -10.878 1.00 91.94 102 ALA A O 1
ATOM 787 N N . LEU A 1 103 ? 3.826 -3.648 -11.687 1.00 91.06 103 LEU A N 1
ATOM 788 C CA . LEU A 1 103 ? 3.580 -4.025 -13.084 1.00 91.06 103 LEU A CA 1
ATOM 789 C C . LEU A 1 103 ? 4.685 -4.926 -13.651 1.00 91.06 103 LEU A C 1
ATOM 791 O O . LEU A 1 103 ? 4.399 -5.979 -14.214 1.00 91.06 103 LEU A O 1
ATOM 795 N N . ASN A 1 104 ? 5.956 -4.587 -13.417 1.00 91.69 104 ASN A N 1
ATOM 796 C CA . ASN A 1 104 ? 7.093 -5.392 -13.879 1.00 91.69 104 ASN A CA 1
ATOM 797 C C . ASN A 1 104 ? 7.133 -6.804 -13.267 1.00 91.69 104 ASN A C 1
ATOM 799 O O . ASN A 1 104 ? 7.796 -7.697 -13.797 1.00 91.69 104 ASN A O 1
ATOM 803 N N . ASN A 1 105 ? 6.471 -7.015 -12.127 1.00 90.81 105 ASN A N 1
ATOM 804 C CA . ASN A 1 105 ? 6.408 -8.311 -11.452 1.00 90.81 105 ASN A CA 1
ATOM 805 C C . ASN A 1 105 ? 5.082 -9.049 -11.664 1.00 90.81 105 ASN A C 1
ATOM 807 O O . ASN A 1 105 ? 4.962 -10.181 -11.193 1.00 90.81 105 ASN A O 1
ATOM 811 N N . LEU A 1 106 ? 4.155 -8.460 -12.420 1.00 89.12 106 LEU A N 1
ATOM 812 C CA . LEU A 1 106 ? 2.939 -9.091 -12.920 1.00 89.12 106 LEU A CA 1
ATOM 813 C C . LEU A 1 106 ? 2.951 -9.120 -14.461 1.00 89.12 106 LEU A C 1
ATOM 815 O O . LEU A 1 106 ? 2.125 -8.462 -15.100 1.00 89.12 106 LEU A O 1
ATOM 819 N N . PRO A 1 107 ? 3.894 -9.854 -15.088 1.00 76.75 107 PRO A N 1
ATOM 820 C CA . PRO A 1 107 ? 3.856 -10.038 -16.532 1.00 76.75 107 PRO A CA 1
ATOM 821 C C . PRO A 1 107 ? 2.532 -10.727 -16.890 1.00 76.75 107 PRO A C 1
ATOM 823 O O . PRO A 1 107 ? 2.187 -11.737 -16.278 1.00 76.75 107 PRO A O 1
ATOM 826 N N . CYS A 1 108 ? 1.791 -10.159 -17.843 1.00 82.38 108 CYS A N 1
ATOM 827 C CA . CYS A 1 108 ? 0.434 -10.584 -18.223 1.00 82.38 108 CYS A CA 1
ATOM 828 C C . CYS A 1 108 ? -0.676 -10.227 -17.216 1.00 82.38 108 CYS A C 1
ATOM 830 O O . CYS A 1 108 ? -1.670 -10.940 -17.110 1.00 82.38 108 CYS A O 1
ATOM 832 N N . PHE A 1 109 ? -0.532 -9.132 -16.465 1.00 89.69 109 PHE A N 1
ATOM 833 C CA . PHE A 1 109 ? -1.669 -8.559 -15.746 1.00 89.69 109 PHE A CA 1
ATOM 834 C C . PHE A 1 109 ? -2.712 -8.023 -16.737 1.00 89.69 109 PHE A C 1
ATOM 836 O O . PHE A 1 109 ? -2.471 -7.027 -17.415 1.00 89.69 109 PHE A O 1
ATOM 843 N N . GLU A 1 110 ? -3.861 -8.690 -16.802 1.00 88.94 110 GLU A N 1
ATOM 844 C CA . GLU A 1 110 ? -5.026 -8.298 -17.616 1.00 88.94 110 GLU A CA 1
ATOM 845 C C . GLU A 1 110 ? -6.101 -7.573 -16.791 1.00 88.94 110 GLU A C 1
ATOM 847 O O . GLU A 1 110 ? -7.150 -7.200 -17.309 1.00 88.94 110 GLU A O 1
ATOM 852 N N . GLY A 1 111 ? -5.849 -7.397 -15.493 1.00 89.94 111 GLY A N 1
ATOM 853 C CA . GLY A 1 111 ? -6.782 -6.778 -14.567 1.00 89.94 111 GLY A CA 1
ATOM 854 C C . GLY A 1 111 ? -6.875 -5.259 -14.700 1.00 89.94 111 GLY A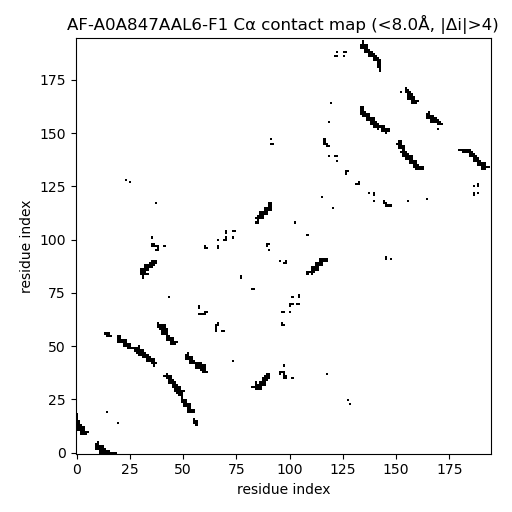 C 1
ATOM 855 O O . GLY A 1 111 ? -6.132 -4.607 -15.440 1.00 89.94 111 GLY A O 1
ATOM 856 N N . GLU A 1 112 ? -7.779 -4.671 -13.923 1.00 93.50 112 GLU A N 1
ATOM 857 C CA . GLU A 1 112 ? -8.000 -3.226 -13.929 1.00 93.50 112 GLU A CA 1
ATOM 858 C C . GLU A 1 112 ? -7.040 -2.507 -12.970 1.00 93.50 112 GLU A C 1
ATOM 860 O O . GLU A 1 112 ? -6.810 -2.929 -11.831 1.00 93.50 112 GLU A O 1
ATOM 865 N N . ARG A 1 113 ? -6.482 -1.375 -13.418 1.00 92.81 113 ARG A N 1
ATOM 866 C CA . ARG A 1 113 ? -5.657 -0.506 -12.574 1.00 92.81 113 ARG A CA 1
ATOM 867 C C . ARG A 1 113 ? -6.504 0.599 -11.952 1.00 92.81 113 ARG A C 1
ATOM 869 O O . ARG A 1 113 ? -7.021 1.460 -12.657 1.00 92.81 113 ARG A O 1
ATOM 876 N N . LEU A 1 114 ? -6.528 0.635 -10.627 1.00 93.56 114 LEU A N 1
ATOM 877 C CA . LEU A 1 114 ? -7.239 1.624 -9.828 1.00 93.56 114 LEU A CA 1
ATOM 878 C C . LEU A 1 114 ? -6.240 2.647 -9.280 1.00 93.56 114 LEU A C 1
ATOM 880 O O . LEU A 1 114 ? -5.340 2.301 -8.515 1.00 93.56 114 LEU A O 1
ATOM 884 N N . ALA A 1 115 ? -6.388 3.912 -9.668 1.00 90.94 115 ALA A N 1
ATOM 885 C CA . ALA A 1 115 ? -5.583 4.994 -9.112 1.00 90.94 115 ALA A CA 1
ATOM 886 C C . ALA A 1 115 ? -6.229 5.506 -7.814 1.00 90.94 115 ALA A C 1
ATOM 888 O O . ALA A 1 115 ? -7.396 5.898 -7.805 1.00 90.94 115 ALA A O 1
ATOM 889 N N . VAL A 1 116 ? -5.476 5.496 -6.717 1.00 89.44 116 VAL A N 1
ATOM 890 C CA . VAL A 1 116 ? -5.942 5.857 -5.375 1.00 89.44 116 VAL A CA 1
ATOM 891 C C . VAL A 1 116 ? -5.146 7.053 -4.872 1.00 89.44 116 VAL A C 1
ATOM 893 O O . VAL A 1 116 ? -3.917 7.046 -4.878 1.00 89.44 116 VAL A O 1
ATOM 896 N N . GLN A 1 117 ? -5.848 8.099 -4.443 1.00 87.31 117 GLN A N 1
ATOM 897 C CA . GLN A 1 117 ? -5.207 9.296 -3.905 1.00 87.31 117 GLN A CA 1
ATOM 898 C C . GLN A 1 117 ? -4.497 8.971 -2.578 1.00 87.31 117 GLN A C 1
ATOM 900 O O . GLN A 1 117 ? -5.049 8.268 -1.728 1.00 87.31 117 GLN A O 1
ATOM 905 N N . HIS A 1 118 ? -3.284 9.498 -2.396 1.00 86.12 118 HIS A N 1
ATOM 906 C CA . HIS A 1 118 ? -2.394 9.166 -1.278 1.00 86.12 118 HIS A CA 1
ATOM 907 C C . HIS A 1 118 ? -3.042 9.334 0.108 1.00 86.12 118 HIS A C 1
ATOM 909 O O . HIS A 1 118 ? -3.026 8.442 0.956 1.00 86.12 118 HIS A O 1
ATOM 915 N N . HIS A 1 119 ? -3.684 10.476 0.336 1.00 84.50 119 HIS A N 1
ATOM 916 C CA . HIS A 1 119 ? -4.311 10.800 1.613 1.00 84.50 119 HIS A CA 1
ATOM 917 C C . HIS A 1 119 ? -5.622 10.033 1.817 1.00 84.50 119 HIS A C 1
ATOM 919 O O . HIS A 1 119 ? -5.914 9.570 2.919 1.00 84.50 119 HIS A O 1
ATOM 925 N N . HIS A 1 120 ? -6.372 9.764 0.751 1.00 84.25 120 HIS A N 1
ATOM 926 C CA . HIS A 1 120 ? -7.493 8.833 0.814 1.00 84.25 120 HIS A CA 1
ATOM 927 C C . HIS A 1 120 ? -7.032 7.445 1.288 1.00 84.25 120 HIS A C 1
ATOM 929 O O . HIS A 1 120 ? -7.647 6.881 2.195 1.00 84.25 120 HIS A O 1
ATOM 935 N N . ALA A 1 121 ? -5.923 6.921 0.755 1.00 86.38 121 ALA A N 1
ATOM 936 C CA . ALA A 1 121 ? -5.374 5.640 1.199 1.00 86.38 121 ALA A CA 1
ATOM 937 C C . ALA A 1 121 ? -5.007 5.657 2.695 1.00 86.38 121 ALA A C 1
ATOM 939 O O . ALA A 1 121 ? -5.339 4.717 3.421 1.00 86.38 121 ALA A O 1
ATOM 940 N N . HIS A 1 122 ? -4.406 6.747 3.181 1.00 84.88 122 HIS A N 1
ATOM 941 C CA . HIS A 1 122 ? -4.104 6.939 4.601 1.00 84.88 122 HIS A CA 1
ATOM 942 C C . HIS A 1 122 ? -5.348 6.905 5.499 1.00 84.88 122 HIS A C 1
ATOM 944 O O . HIS A 1 122 ? -5.361 6.206 6.516 1.00 84.88 122 HIS A O 1
ATOM 950 N N . LEU A 1 123 ? -6.415 7.611 5.119 1.00 83.88 123 LEU A N 1
ATOM 951 C CA . LEU A 1 123 ? -7.668 7.594 5.873 1.00 83.88 123 LEU A CA 1
ATOM 952 C C . LEU A 1 123 ? -8.335 6.220 5.859 1.00 83.88 123 LEU A C 1
ATOM 954 O O . LEU A 1 123 ? -8.809 5.757 6.895 1.00 83.88 123 LEU A O 1
ATOM 958 N N . ALA A 1 124 ? -8.375 5.570 4.695 1.00 84.94 124 ALA A N 1
ATOM 959 C CA . ALA A 1 124 ? -8.974 4.251 4.542 1.00 84.94 124 ALA A CA 1
ATOM 960 C C . ALA A 1 124 ? -8.254 3.207 5.407 1.00 84.94 124 ALA A C 1
ATOM 962 O O . ALA A 1 124 ? -8.915 2.445 6.112 1.00 84.94 124 ALA A O 1
ATOM 963 N N . ALA A 1 125 ? -6.916 3.224 5.420 1.00 85.06 125 ALA A N 1
ATOM 964 C CA . ALA A 1 125 ? -6.115 2.357 6.279 1.00 85.06 125 ALA A CA 1
ATOM 965 C C . ALA A 1 125 ? -6.395 2.614 7.768 1.00 85.06 125 ALA A C 1
ATOM 967 O O . ALA A 1 125 ? -6.645 1.669 8.512 1.00 85.06 125 ALA A O 1
ATOM 968 N N . CYS A 1 126 ? -6.442 3.881 8.194 1.00 85.25 126 CYS A N 1
ATOM 969 C CA . CYS A 1 126 ? -6.737 4.236 9.584 1.00 85.25 126 CYS A CA 1
ATOM 970 C C . CYS A 1 126 ? -8.134 3.764 10.024 1.00 85.25 126 CYS A C 1
ATOM 972 O O . CYS A 1 126 ? -8.293 3.197 11.106 1.00 85.25 126 CYS A O 1
ATOM 974 N N . LEU A 1 127 ? -9.150 3.957 9.177 1.00 84.00 127 LEU A N 1
ATOM 975 C CA . LEU A 1 127 ? -10.513 3.491 9.437 1.00 84.00 127 LEU A CA 1
ATOM 976 C C . LEU A 1 127 ? -10.576 1.963 9.551 1.00 84.00 127 LEU A C 1
ATOM 978 O O . LEU A 1 127 ? -11.164 1.452 10.506 1.00 84.00 127 LEU A O 1
ATOM 982 N N . LEU A 1 128 ? -9.919 1.250 8.631 1.00 84.50 128 LEU A N 1
ATOM 983 C CA . LEU A 1 128 ? -9.840 -0.209 8.639 1.00 84.50 128 LEU A CA 1
ATOM 984 C C . LEU A 1 128 ? -9.181 -0.737 9.921 1.00 84.50 128 LEU A C 1
ATOM 986 O O . LEU A 1 128 ? -9.754 -1.592 10.591 1.00 84.50 128 LEU A O 1
ATOM 990 N N . GLU A 1 129 ? -8.012 -0.209 10.290 1.00 81.25 129 GLU A N 1
ATOM 991 C CA . GLU A 1 129 ? -7.278 -0.643 11.488 1.00 81.25 129 GLU A CA 1
ATOM 992 C C . GLU A 1 129 ? -8.073 -0.424 12.782 1.00 81.25 129 GLU A C 1
ATOM 994 O O . GLU A 1 129 ? -7.929 -1.187 13.735 1.00 81.25 129 GLU A O 1
ATOM 999 N N . ASN A 1 130 ? -8.951 0.581 12.807 1.00 81.56 130 ASN A N 1
ATOM 1000 C CA . ASN A 1 130 ? -9.812 0.884 13.950 1.00 81.56 130 ASN A CA 1
ATOM 1001 C C . ASN A 1 130 ? -11.203 0.225 13.867 1.00 81.56 130 ASN A C 1
ATOM 1003 O O . ASN A 1 130 ? -12.068 0.528 14.694 1.00 81.56 130 ASN A O 1
ATOM 1007 N N . GLY A 1 131 ? -11.449 -0.639 12.875 1.00 82.19 131 GLY A N 1
ATOM 1008 C CA . GLY A 1 131 ? -12.730 -1.327 12.692 1.00 82.19 131 GLY A CA 1
ATOM 1009 C C . GLY A 1 131 ? -13.902 -0.376 12.435 1.00 82.19 131 GLY A C 1
ATOM 1010 O O . GLY A 1 131 ? -15.015 -0.623 12.902 1.00 82.19 131 GLY A O 1
ATOM 1011 N N . ARG A 1 132 ? -13.654 0.748 11.753 1.00 82.88 132 ARG A N 1
ATOM 1012 C CA . ARG A 1 132 ? -14.648 1.790 11.470 1.00 82.88 132 ARG A CA 1
ATOM 1013 C C . ARG A 1 132 ? -14.986 1.839 9.981 1.00 82.88 132 ARG A C 1
ATOM 1015 O O . ARG A 1 132 ? -14.104 1.912 9.135 1.00 82.88 132 ARG A O 1
ATOM 1022 N N . ASP A 1 133 ? -16.272 1.876 9.666 1.00 76.75 133 ASP A N 1
ATOM 1023 C CA . ASP A 1 133 ? -16.818 1.882 8.300 1.00 76.75 133 ASP A CA 1
ATOM 1024 C C . ASP A 1 133 ? -17.810 3.034 8.035 1.00 76.75 133 ASP A C 1
ATOM 1026 O O . ASP A 1 133 ? -18.154 3.309 6.882 1.00 76.75 133 ASP A O 1
AT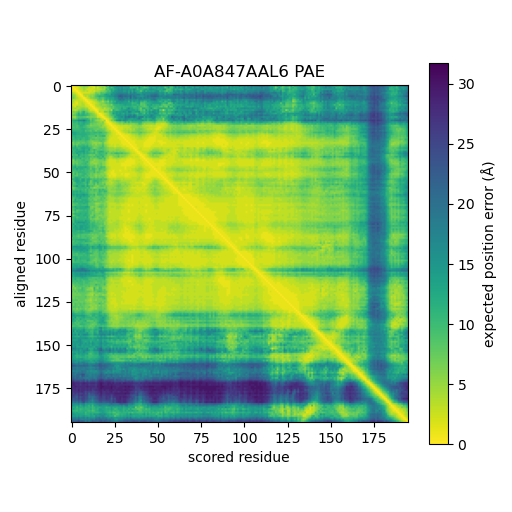OM 1030 N N . GLY A 1 134 ? -18.231 3.740 9.088 1.00 77.69 134 GLY A N 1
ATOM 1031 C CA . GLY A 1 134 ? -19.197 4.836 9.029 1.00 77.69 134 GLY A CA 1
ATOM 1032 C C . GLY A 1 134 ? -18.636 6.205 8.606 1.00 77.69 134 GLY A C 1
ATOM 1033 O O . GLY A 1 134 ? -17.454 6.345 8.274 1.00 77.69 134 GLY A O 1
ATOM 1034 N N . PRO A 1 135 ? -19.495 7.243 8.613 1.00 80.62 135 PRO A N 1
ATOM 1035 C CA . PRO A 1 135 ? -19.096 8.616 8.332 1.00 80.62 135 PRO A CA 1
ATOM 1036 C C . PRO A 1 135 ? -17.991 9.114 9.272 1.00 80.62 135 PRO A C 1
ATOM 1038 O O . PRO A 1 135 ? -18.029 8.883 10.483 1.00 80.62 135 PRO A O 1
ATOM 1041 N N . ALA A 1 136 ? -17.004 9.815 8.719 1.00 81.69 136 ALA A N 1
ATOM 1042 C CA . ALA A 1 136 ? -15.814 10.214 9.463 1.00 81.69 136 ALA A CA 1
ATOM 1043 C C . ALA A 1 136 ? -15.209 11.512 8.933 1.00 81.69 136 ALA A C 1
ATOM 1045 O O . ALA A 1 136 ? -15.206 11.756 7.731 1.00 81.69 136 ALA A O 1
ATOM 1046 N N . LEU A 1 137 ? -14.639 12.312 9.827 1.00 82.81 137 LEU A N 1
ATOM 1047 C CA . LEU A 1 137 ? -13.710 13.383 9.489 1.00 82.81 137 LEU A CA 1
ATOM 1048 C C . LEU A 1 137 ? -12.286 12.884 9.713 1.00 82.81 137 LEU A C 1
ATOM 1050 O O . LEU A 1 137 ? -11.970 12.406 10.800 1.00 82.81 137 LEU A O 1
ATOM 1054 N N . GLY A 1 138 ? -11.440 12.994 8.696 1.00 81.25 138 GLY A N 1
ATOM 1055 C CA . GLY A 1 138 ? -10.017 12.685 8.766 1.00 81.25 138 GLY A CA 1
ATOM 1056 C C . GLY A 1 138 ? -9.188 13.951 8.601 1.00 81.25 138 GLY A C 1
ATOM 1057 O O . GLY A 1 138 ? -9.419 14.699 7.659 1.00 81.25 138 GLY A O 1
ATOM 1058 N N . ALA A 1 139 ? -8.227 14.181 9.485 1.00 81.25 139 ALA A N 1
ATOM 1059 C CA . ALA A 1 139 ? -7.161 15.155 9.297 1.00 81.25 139 ALA A CA 1
ATOM 1060 C C . ALA A 1 139 ? -5.872 14.405 8.971 1.00 81.25 139 ALA A C 1
ATOM 1062 O O . ALA A 1 139 ? -5.488 13.493 9.707 1.00 81.25 139 ALA A O 1
ATOM 1063 N N . ILE A 1 140 ? -5.239 14.760 7.857 1.00 81.56 140 ILE A N 1
ATOM 1064 C CA . ILE A 1 140 ? -4.079 14.052 7.318 1.00 81.56 140 ILE A CA 1
ATOM 1065 C C . ILE A 1 140 ? -2.961 15.055 7.145 1.00 81.56 140 ILE A C 1
ATOM 1067 O O . ILE A 1 140 ? -3.093 16.006 6.384 1.00 81.56 140 ILE A O 1
ATOM 1071 N N . PHE A 1 141 ? -1.877 14.834 7.872 1.00 78.88 141 PHE A N 1
ATOM 1072 C CA . PHE A 1 141 ? -0.682 15.660 7.836 1.00 78.88 141 PHE A CA 1
ATOM 1073 C C . PHE A 1 141 ? 0.472 14.798 7.360 1.00 78.88 141 PHE A C 1
ATOM 1075 O O . PHE A 1 141 ? 1.050 14.068 8.159 1.00 78.88 141 PHE A O 1
ATOM 1082 N N . ASP A 1 142 ? 0.781 14.861 6.073 1.00 74.56 142 ASP A N 1
ATOM 1083 C CA . ASP A 1 142 ? 1.922 14.169 5.479 1.00 74.56 142 ASP A CA 1
ATOM 1084 C C . ASP A 1 142 ? 2.966 15.169 4.974 1.00 74.56 142 ASP A C 1
ATOM 1086 O O . ASP A 1 142 ? 2.705 16.364 4.866 1.00 74.56 142 ASP A O 1
ATOM 1090 N N . GLY A 1 143 ? 4.178 14.691 4.696 1.00 69.62 143 GLY A N 1
ATOM 1091 C CA . GLY A 1 143 ? 5.230 15.526 4.136 1.00 69.62 143 GLY A CA 1
ATOM 1092 C C . GLY A 1 143 ? 4.833 16.093 2.772 1.00 69.62 143 GLY A C 1
ATOM 1093 O O . GLY A 1 143 ? 4.832 17.309 2.591 1.00 69.62 143 GLY A O 1
ATOM 1094 N N . THR A 1 144 ? 4.520 15.213 1.816 1.00 68.19 144 THR A N 1
ATOM 1095 C CA . THR A 1 144 ? 4.109 15.584 0.454 1.00 68.19 144 THR A CA 1
ATOM 1096 C C . THR A 1 144 ? 3.302 14.456 -0.191 1.00 68.19 144 THR A C 1
ATOM 1098 O O . THR A 1 144 ? 3.861 13.396 -0.471 1.00 68.19 144 THR A O 1
ATOM 1101 N N . GLY A 1 145 ? 2.040 14.717 -0.522 1.00 64.19 145 GLY A N 1
ATOM 1102 C CA . GLY A 1 145 ? 1.170 13.837 -1.303 1.00 64.19 145 GLY A CA 1
ATOM 1103 C C . GLY A 1 145 ? 0.820 14.432 -2.668 1.00 64.19 145 GLY A C 1
ATOM 1104 O O . GLY A 1 145 ? 0.793 15.651 -2.835 1.00 64.19 145 GLY A O 1
ATOM 1105 N N . TYR A 1 146 ? 0.539 13.580 -3.658 1.00 71.81 146 TYR A N 1
ATOM 1106 C CA . TYR A 1 146 ? 0.031 14.036 -4.956 1.00 71.81 146 TYR A CA 1
ATOM 1107 C C . TYR A 1 146 ? -1.458 14.380 -4.844 1.00 71.81 146 TYR A C 1
ATOM 1109 O O . TYR A 1 146 ? -2.284 13.542 -4.456 1.00 71.81 146 TYR A O 1
ATOM 1117 N N . GLY A 1 147 ? -1.793 15.626 -5.154 1.00 73.19 147 GLY A N 1
ATOM 1118 C CA . GLY A 1 147 ? -3.156 16.121 -5.190 1.00 73.19 147 GLY A CA 1
ATOM 1119 C C . GLY A 1 147 ? -3.906 15.638 -6.421 1.00 73.19 147 GLY A C 1
ATOM 1120 O O . GLY A 1 147 ? -3.329 15.456 -7.492 1.00 73.19 147 GLY A O 1
ATOM 1121 N N . ALA A 1 148 ? -5.218 15.449 -6.285 1.00 75.38 148 ALA A N 1
ATOM 1122 C CA . ALA A 1 148 ? -6.070 15.061 -7.413 1.00 75.38 148 ALA A CA 1
ATOM 1123 C C . ALA A 1 148 ? -6.134 16.142 -8.516 1.00 75.38 148 ALA A C 1
ATOM 1125 O O . ALA A 1 148 ? -6.465 15.843 -9.659 1.00 75.38 148 ALA A O 1
ATOM 1126 N N . ASP A 1 149 ? -5.790 17.383 -8.174 1.00 79.12 149 ASP A N 1
ATOM 1127 C CA . ASP A 1 149 ? -5.646 18.545 -9.056 1.00 79.12 149 ASP A CA 1
ATOM 1128 C C . ASP A 1 149 ? -4.216 18.718 -9.609 1.00 79.12 149 ASP A C 1
ATOM 1130 O O . ASP A 1 149 ? -3.914 19.714 -10.265 1.00 79.12 149 ASP A O 1
ATOM 1134 N N . GLY A 1 150 ? -3.321 17.762 -9.340 1.00 72.75 150 GLY A N 1
ATOM 1135 C CA . GLY A 1 150 ? -1.916 17.814 -9.736 1.00 72.75 150 GLY A CA 1
ATOM 1136 C C . GLY A 1 150 ? -1.037 18.706 -8.855 1.00 72.75 150 GLY A C 1
ATOM 1137 O O . GLY A 1 150 ? 0.137 18.899 -9.179 1.00 72.75 150 GLY A O 1
ATOM 1138 N N . THR A 1 151 ? -1.567 19.248 -7.752 1.00 76.50 151 THR A N 1
ATOM 1139 C CA . THR A 1 151 ? -0.792 20.038 -6.781 1.00 76.50 151 THR A CA 1
ATOM 1140 C C . THR A 1 151 ? -0.150 19.156 -5.706 1.00 76.50 151 THR A C 1
ATOM 1142 O O . THR A 1 151 ? -0.358 17.945 -5.662 1.00 76.50 151 THR A O 1
ATOM 1145 N N . VAL A 1 152 ? 0.677 19.748 -4.839 1.00 74.25 152 VAL A N 1
ATOM 1146 C CA . VAL A 1 152 ? 1.257 19.049 -3.683 1.00 74.25 152 VAL A CA 1
ATOM 1147 C C . VAL A 1 152 ? 0.375 19.268 -2.461 1.00 74.25 152 VAL A C 1
ATOM 1149 O O . VAL A 1 152 ? 0.077 20.403 -2.096 1.00 74.25 152 VAL A O 1
ATOM 1152 N N . TRP A 1 153 ? -0.013 18.170 -1.830 1.00 77.06 153 TRP A N 1
ATOM 1153 C CA . TRP A 1 153 ? -0.810 18.100 -0.610 1.00 77.06 153 TRP A CA 1
ATOM 1154 C C . TRP A 1 153 ? 0.096 17.747 0.591 1.00 77.06 153 TRP A C 1
ATOM 1156 O O . TRP A 1 153 ? 1.183 17.206 0.405 1.00 77.06 153 TRP A O 1
ATOM 1166 N N . GLY A 1 154 ? -0.319 18.052 1.819 1.00 65.56 154 GLY A N 1
ATOM 1167 C CA . GLY A 1 154 ? 0.417 17.741 3.060 1.00 65.56 154 GLY A CA 1
ATOM 1168 C C . GLY A 1 154 ? -0.318 18.100 4.364 1.00 65.56 154 GLY A C 1
ATOM 1169 O O . GLY A 1 154 ? 0.258 18.042 5.449 1.00 65.56 154 GLY A O 1
ATOM 1170 N N . GLY A 1 155 ? -1.585 18.506 4.282 1.00 77.38 155 GLY A N 1
ATOM 1171 C CA . GLY A 1 155 ? -2.382 18.957 5.420 1.00 77.38 155 GLY A CA 1
ATOM 1172 C C . GLY A 1 155 ? -3.853 19.109 5.047 1.00 77.38 155 GLY A C 1
ATOM 1173 O O . GLY A 1 155 ? -4.323 20.230 4.862 1.00 77.38 155 GLY A O 1
ATOM 1174 N N . GLU A 1 156 ? -4.586 18.009 4.912 1.00 77.94 156 GLU A N 1
ATOM 1175 C CA . GLU A 1 156 ? -5.948 17.998 4.367 1.00 77.94 156 GLU A CA 1
ATOM 1176 C C . GLU A 1 156 ? -6.966 17.522 5.391 1.00 77.94 156 GLU A C 1
ATOM 1178 O O . GLU A 1 156 ? -6.718 16.630 6.208 1.00 77.94 156 GLU A O 1
ATOM 1183 N N . LEU A 1 157 ? -8.161 18.097 5.280 1.00 79.50 157 LEU A N 1
ATOM 1184 C CA . LEU A 1 157 ? -9.353 17.621 5.955 1.00 79.50 157 LEU A CA 1
ATOM 1185 C C . LEU A 1 157 ? -10.229 16.876 4.958 1.00 79.50 157 LEU A C 1
ATOM 1187 O O . LEU A 1 157 ? -10.700 17.440 3.969 1.00 79.50 157 LEU A O 1
ATOM 1191 N N . PHE A 1 158 ? -10.503 15.617 5.261 1.00 78.31 158 PHE A N 1
ATOM 1192 C CA . PHE A 1 158 ? -11.429 14.790 4.514 1.00 78.31 158 PHE A CA 1
ATOM 1193 C C . PHE A 1 158 ? -12.695 14.530 5.308 1.00 78.31 158 PHE A C 1
ATOM 1195 O O . PHE A 1 158 ? -12.658 14.311 6.516 1.00 78.31 158 PHE A O 1
ATOM 1202 N N . CYS A 1 159 ? -13.819 14.482 4.607 1.00 76.12 159 CYS A N 1
ATOM 1203 C CA . CYS A 1 159 ? -15.081 13.997 5.132 1.00 76.12 159 CYS A CA 1
ATOM 1204 C C . CYS A 1 159 ? -15.516 12.768 4.343 1.00 76.12 159 CYS A C 1
ATOM 1206 O O . CYS A 1 159 ? -15.743 12.834 3.136 1.00 76.12 159 CYS A O 1
ATOM 1208 N N . ARG A 1 160 ? -15.650 11.637 5.032 1.00 72.50 160 ARG A N 1
ATOM 1209 C CA . ARG A 1 160 ? -16.304 10.439 4.525 1.00 72.50 160 ARG A CA 1
ATOM 1210 C C . ARG A 1 160 ? -17.787 10.519 4.855 1.00 72.50 160 ARG A C 1
ATOM 1212 O O . ARG A 1 160 ? -18.153 10.539 6.028 1.00 72.50 160 ARG A O 1
ATOM 1219 N N . ARG A 1 161 ? -18.645 10.502 3.835 1.00 71.38 161 ARG A N 1
ATOM 1220 C CA . ARG A 1 161 ? -20.104 10.408 3.987 1.00 71.38 161 ARG A CA 1
ATOM 1221 C C . ARG A 1 161 ? -20.648 9.380 3.000 1.00 71.38 161 ARG A C 1
ATOM 1223 O O . ARG A 1 161 ? -20.345 9.463 1.816 1.00 71.38 161 ARG A O 1
ATOM 1230 N N . GLN A 1 162 ? -21.436 8.414 3.485 1.00 58.22 162 GLN A N 1
ATOM 1231 C CA . GLN A 1 162 ? -22.068 7.374 2.649 1.00 58.22 162 GLN A CA 1
ATOM 1232 C C . GLN A 1 162 ? -21.069 6.641 1.722 1.00 58.22 162 GLN A C 1
ATOM 1234 O O . GLN A 1 162 ? -21.318 6.459 0.536 1.00 58.22 162 GLN A O 1
ATOM 1239 N N . GLY A 1 163 ? -19.886 6.288 2.237 1.00 55.59 163 GLY A N 1
ATOM 1240 C CA . GLY A 1 163 ? -18.844 5.610 1.451 1.00 55.59 163 GLY A CA 1
ATOM 1241 C C . GLY A 1 163 ? -18.068 6.496 0.465 1.00 55.59 163 GLY A C 1
ATOM 1242 O O . GLY A 1 163 ? -17.080 6.033 -0.092 1.00 55.59 163 GLY A O 1
ATOM 1243 N N . ARG A 1 164 ? -18.445 7.768 0.284 1.00 53.00 164 ARG A N 1
ATOM 1244 C CA . ARG A 1 164 ? -17.706 8.738 -0.538 1.00 53.00 164 ARG A CA 1
ATOM 1245 C C . ARG A 1 164 ? -16.803 9.611 0.317 1.00 53.00 164 ARG A C 1
ATOM 1247 O O . ARG A 1 164 ? -17.192 9.997 1.420 1.00 53.00 164 ARG A O 1
ATOM 1254 N N . LEU A 1 165 ? -15.624 9.934 -0.208 1.00 56.78 165 LEU A N 1
ATOM 1255 C CA . LEU A 1 165 ? -14.680 10.848 0.420 1.00 56.78 165 LEU A CA 1
ATOM 1256 C C . LEU A 1 165 ? -14.686 12.205 -0.284 1.00 56.78 165 LEU A C 1
ATOM 1258 O O . LEU A 1 165 ? -14.553 12.274 -1.501 1.00 56.78 165 LEU A O 1
ATOM 1262 N N . TYR A 1 166 ? -14.820 13.269 0.500 1.00 60.91 166 TYR A N 1
ATOM 1263 C CA . TYR A 1 166 ? -14.772 14.655 0.054 1.00 60.91 166 TYR A CA 1
ATOM 1264 C C . TYR A 1 166 ? -13.571 15.340 0.700 1.00 60.91 16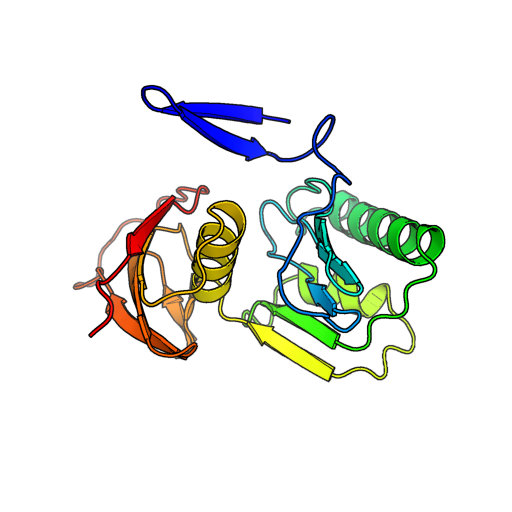6 TYR A C 1
ATOM 1266 O O . TYR A 1 166 ? -13.400 15.255 1.917 1.00 60.91 166 TYR A O 1
ATOM 1274 N N . GLN A 1 167 ? -12.743 16.016 -0.094 1.00 64.50 167 GLN A N 1
ATOM 1275 C CA . GLN A 1 167 ? -11.754 16.950 0.438 1.00 64.50 167 GLN A CA 1
ATOM 1276 C C . GLN A 1 167 ? -12.491 18.237 0.819 1.00 64.50 167 GLN A C 1
ATOM 1278 O O . GLN A 1 167 ? -13.045 18.916 -0.041 1.00 64.50 167 GLN A O 1
ATOM 1283 N N . ASN A 1 168 ? -12.523 18.551 2.112 1.00 57.56 168 ASN A N 1
ATOM 1284 C CA . ASN A 1 168 ? -13.274 19.684 2.659 1.00 57.56 168 ASN A CA 1
ATOM 1285 C C . ASN A 1 168 ? -12.379 20.881 3.019 1.00 57.56 168 ASN A C 1
ATOM 1287 O O . ASN A 1 168 ? -12.888 21.901 3.479 1.00 57.56 168 ASN A O 1
ATOM 1291 N N . GLY A 1 169 ? -11.063 20.772 2.821 1.00 53.75 169 GLY A N 1
ATOM 1292 C CA . GLY A 1 169 ? -10.126 21.879 2.986 1.00 53.75 169 GLY A CA 1
ATOM 1293 C C . GLY A 1 169 ? -8.663 21.436 3.003 1.00 53.75 169 GLY A C 1
ATOM 1294 O O . GLY A 1 169 ? -8.359 20.273 3.276 1.00 53.75 169 GLY A O 1
ATOM 1295 N N . THR A 1 170 ? -7.773 22.392 2.746 1.00 55.69 170 THR A N 1
ATOM 1296 C CA . THR A 1 170 ? -6.312 22.256 2.838 1.00 55.69 170 THR A CA 1
ATOM 1297 C C . THR A 1 170 ? -5.799 23.327 3.799 1.00 55.69 170 THR A C 1
ATOM 1299 O O . THR A 1 170 ? -6.221 24.479 3.716 1.00 55.69 170 THR A O 1
ATOM 1302 N N . PHE A 1 171 ? -4.901 22.976 4.719 1.00 47.91 171 PHE A N 1
ATOM 1303 C CA . PHE A 1 171 ? -4.377 23.897 5.737 1.00 47.91 171 PHE A CA 1
ATOM 1304 C C . PHE A 1 171 ? -3.352 24.915 5.199 1.00 47.91 171 PHE A C 1
ATOM 1306 O O . PHE A 1 171 ? -2.999 25.854 5.911 1.00 47.91 171 PHE A O 1
ATOM 1313 N N . PHE A 1 172 ? -2.886 24.786 3.953 1.00 39.75 172 PHE A N 1
ATOM 1314 C CA . PHE A 1 172 ? -1.922 25.718 3.365 1.00 39.75 172 PHE A CA 1
ATOM 1315 C C . PHE A 1 172 ? -2.608 26.889 2.648 1.00 39.75 172 PHE A C 1
ATOM 1317 O O . PHE A 1 172 ? -2.937 26.816 1.467 1.00 39.75 172 PHE A O 1
ATOM 1324 N N . ALA A 1 173 ? -2.753 28.006 3.366 1.00 31.94 173 ALA A N 1
ATOM 1325 C CA . ALA A 1 173 ? -2.880 29.335 2.779 1.00 31.94 173 ALA A CA 1
ATOM 1326 C C . ALA A 1 173 ? -1.502 30.023 2.808 1.00 31.94 173 ALA A C 1
ATOM 1328 O O . ALA A 1 173 ? -0.950 30.256 3.880 1.00 31.94 173 ALA A O 1
ATOM 1329 N N . GLY A 1 174 ? -0.952 30.367 1.639 1.00 27.22 174 GLY A N 1
ATOM 1330 C CA . GLY A 1 174 ? 0.166 31.311 1.521 1.00 27.22 174 GLY A CA 1
ATOM 1331 C C . GLY A 1 174 ? 1.501 30.728 1.045 1.00 27.22 174 GLY A C 1
ATOM 1332 O O . GLY A 1 174 ? 2.097 29.838 1.646 1.00 27.22 174 GLY A O 1
ATOM 1333 N N . SER A 1 175 ? 2.007 31.313 -0.038 1.00 33.25 175 SER A N 1
ATOM 1334 C CA . SER A 1 175 ? 3.373 31.177 -0.539 1.00 33.25 175 SER A CA 1
ATOM 1335 C C . SER A 1 175 ? 4.408 31.511 0.548 1.00 33.25 175 SER A C 1
ATOM 1337 O O . SER A 1 175 ? 4.490 32.670 0.949 1.00 33.25 175 SER A O 1
ATOM 1339 N N . SER A 1 176 ? 5.185 30.515 1.008 1.00 31.80 176 SER A N 1
ATOM 1340 C CA . SER A 1 176 ? 6.534 30.610 1.640 1.00 31.80 176 SER A CA 1
ATOM 1341 C C . SER A 1 176 ? 6.834 29.579 2.753 1.00 31.80 176 SER A C 1
ATOM 1343 O O . SER A 1 176 ? 7.722 29.799 3.578 1.00 31.80 176 SER A O 1
ATOM 1345 N N . ALA A 1 177 ? 6.179 28.414 2.791 1.00 28.67 177 ALA A N 1
ATOM 1346 C CA . ALA A 1 177 ? 6.566 27.366 3.743 1.00 28.67 177 ALA A CA 1
ATOM 1347 C C . ALA A 1 177 ? 7.894 26.691 3.331 1.00 28.67 177 ALA A C 1
ATOM 1349 O O . ALA A 1 177 ? 8.012 26.095 2.258 1.00 28.67 177 ALA A O 1
ATOM 1350 N N . ARG A 1 178 ? 8.920 26.808 4.184 1.00 23.80 178 ARG A N 1
ATOM 1351 C CA . ARG A 1 178 ? 10.237 26.176 3.998 1.00 23.80 178 ARG A CA 1
ATOM 1352 C C . ARG A 1 178 ? 10.096 24.652 3.966 1.00 23.80 178 ARG A C 1
ATOM 1354 O O . ARG A 1 178 ? 9.411 24.072 4.802 1.00 23.80 178 ARG A O 1
ATOM 1361 N N . ARG A 1 179 ? 10.804 24.020 3.022 1.00 31.14 179 ARG A N 1
ATOM 1362 C CA . ARG A 1 179 ? 10.915 22.562 2.871 1.00 31.14 179 ARG A CA 1
ATOM 1363 C C . ARG A 1 179 ? 11.443 21.930 4.163 1.00 31.14 179 ARG A C 1
ATOM 1365 O O . ARG A 1 179 ? 12.613 22.099 4.495 1.00 31.14 179 ARG A O 1
ATOM 1372 N N . GLY A 1 180 ? 10.593 21.172 4.844 1.00 23.11 180 GLY A N 1
ATOM 1373 C CA . GLY A 1 180 ? 10.973 20.227 5.888 1.00 23.11 180 GLY A CA 1
ATOM 1374 C C . GLY A 1 180 ? 10.328 18.879 5.590 1.00 23.11 180 GLY A C 1
ATOM 1375 O O . GLY A 1 180 ? 9.108 18.770 5.598 1.00 23.11 180 GLY A O 1
ATOM 1376 N N . GLN A 1 181 ? 11.134 17.856 5.291 1.00 24.69 181 GLN A N 1
ATOM 1377 C CA . GLN A 1 181 ? 10.662 16.474 5.186 1.00 24.69 181 GLN A CA 1
ATOM 1378 C C . GLN A 1 181 ? 10.338 15.949 6.590 1.00 24.69 181 GLN A C 1
ATOM 1380 O O . GLN A 1 181 ? 11.223 15.494 7.311 1.00 24.69 181 GLN A O 1
ATOM 1385 N N . ILE A 1 182 ? 9.066 15.982 6.976 1.00 28.28 182 ILE A N 1
ATOM 1386 C CA . ILE A 1 182 ? 8.546 15.192 8.096 1.00 28.28 182 ILE A CA 1
ATOM 1387 C C . ILE A 1 182 ? 7.934 13.919 7.517 1.00 28.28 182 ILE A C 1
ATOM 1389 O O . ILE A 1 182 ? 6.774 13.866 7.140 1.00 28.28 182 ILE A O 1
ATOM 1393 N N . GLY A 1 183 ? 8.767 12.884 7.393 1.00 30.53 183 GLY A N 1
ATOM 1394 C CA . GLY A 1 183 ? 8.432 11.609 6.753 1.00 30.53 183 GLY A CA 1
ATOM 1395 C C . GLY A 1 183 ? 7.548 10.671 7.579 1.00 30.53 183 GLY A C 1
ATOM 1396 O O . GLY A 1 183 ? 7.754 9.461 7.517 1.00 30.53 183 GLY A O 1
ATOM 1397 N N . ASN A 1 184 ? 6.614 11.182 8.378 1.00 44.41 184 ASN A N 1
ATOM 1398 C CA . ASN A 1 184 ? 5.580 10.377 9.028 1.00 44.41 184 ASN A CA 1
ATOM 1399 C C . ASN A 1 184 ? 4.243 11.090 8.857 1.00 44.41 184 ASN A C 1
ATOM 1401 O O . ASN A 1 184 ? 3.939 11.987 9.640 1.00 44.41 184 ASN A O 1
ATOM 1405 N N . GLY A 1 185 ? 3.459 10.669 7.865 1.00 52.69 185 GLY A N 1
ATOM 1406 C CA . GLY A 1 185 ? 2.057 11.044 7.772 1.00 52.69 185 GLY A CA 1
ATOM 1407 C C . GLY A 1 185 ? 1.336 10.763 9.092 1.00 52.69 185 GLY A C 1
ATOM 1408 O O . GLY A 1 185 ? 1.292 9.616 9.539 1.00 52.69 185 GLY A O 1
ATOM 1409 N N . ALA A 1 186 ? 0.809 11.795 9.743 1.00 57.25 186 ALA A N 1
ATOM 1410 C CA . ALA A 1 186 ? -0.067 11.671 10.896 1.00 57.25 186 ALA A CA 1
ATOM 1411 C C . ALA A 1 186 ? -1.518 11.736 10.418 1.00 57.25 186 ALA A C 1
ATOM 1413 O O . ALA A 1 186 ? -1.914 12.670 9.723 1.00 57.25 186 ALA A O 1
ATOM 1414 N N . VAL A 1 187 ? -2.317 10.745 10.808 1.00 60.16 187 VAL A N 1
ATOM 1415 C CA . VAL A 1 187 ? -3.743 10.676 10.478 1.00 60.16 187 VAL A CA 1
ATOM 1416 C C . VAL A 1 187 ? -4.531 10.692 11.777 1.00 60.16 187 VAL A C 1
ATOM 1418 O O . VAL A 1 187 ? -4.350 9.822 12.627 1.00 60.16 187 VAL A O 1
ATOM 1421 N N . ALA A 1 188 ? -5.412 11.673 11.929 1.00 69.38 188 ALA A N 1
ATOM 1422 C CA . ALA A 1 188 ? -6.374 11.737 13.020 1.00 69.38 188 ALA A CA 1
ATOM 1423 C C . ALA A 1 188 ? -7.783 11.581 12.452 1.00 69.38 188 ALA A C 1
ATOM 1425 O O . ALA A 1 188 ? -8.140 12.252 11.487 1.00 69.38 188 ALA A O 1
ATOM 1426 N N . VAL A 1 189 ? -8.597 10.712 13.051 1.00 69.19 189 VAL A N 1
ATOM 1427 C CA . VAL A 1 189 ? -9.958 10.441 12.578 1.00 69.19 189 VAL A CA 1
ATOM 1428 C C . VAL A 1 189 ? -10.956 10.637 13.705 1.00 69.19 189 VAL A C 1
ATOM 1430 O O . VAL A 1 189 ? -10.781 10.118 14.805 1.00 69.19 189 VAL A O 1
ATOM 1433 N N . ARG A 1 190 ? -12.040 11.354 13.413 1.00 73.94 190 ARG A N 1
ATOM 1434 C CA . ARG A 1 190 ? -13.205 11.492 14.286 1.00 73.94 190 ARG A CA 1
ATOM 1435 C C . ARG A 1 190 ? -14.438 10.966 13.567 1.00 73.94 190 ARG A C 1
ATOM 1437 O O . ARG A 1 190 ? -14.762 11.428 12.477 1.00 73.94 190 ARG A O 1
ATOM 1444 N N . LEU A 1 191 ? -15.146 10.026 14.185 1.00 72.75 191 LEU A N 1
ATOM 1445 C CA . LEU A 1 191 ? -16.429 9.562 13.658 1.00 72.75 191 LEU A CA 1
ATOM 1446 C C . LEU A 1 191 ? -17.482 10.655 13.786 1.00 72.75 191 LEU A C 1
ATOM 1448 O O . LEU A 1 191 ? -17.545 11.357 14.799 1.00 72.75 191 LEU A O 1
ATOM 1452 N N . LEU A 1 192 ? -18.305 10.772 12.752 1.00 68.38 192 LEU A N 1
ATOM 1453 C CA . LEU A 1 192 ? -19.486 11.617 12.784 1.00 68.38 192 LEU A CA 1
ATOM 1454 C C . LEU A 1 192 ? -20.678 10.795 13.292 1.00 68.38 192 LEU A C 1
ATOM 1456 O O . LEU A 1 192 ? -20.747 9.594 13.017 1.00 68.38 192 LEU A O 1
ATOM 1460 N N . PRO A 1 193 ? -21.607 11.410 14.044 1.00 60.59 193 PRO A N 1
ATOM 1461 C CA . PRO A 1 193 ? -22.836 10.736 14.436 1.00 60.59 193 PRO A CA 1
ATOM 1462 C C . PRO A 1 193 ? -23.621 10.287 13.190 1.00 60.59 193 PRO A C 1
ATOM 1464 O O . PRO A 1 193 ? -23.519 10.937 12.142 1.00 60.59 193 PRO A O 1
ATOM 1467 N N . PRO A 1 194 ? -24.395 9.190 13.278 1.00 58.31 194 PRO A N 1
ATOM 1468 C CA . PRO A 1 194 ? -25.382 8.879 12.253 1.00 58.31 194 PRO A CA 1
ATOM 1469 C C . PRO A 1 194 ? -26.355 10.061 12.166 1.00 58.31 194 PRO A C 1
ATOM 1471 O O . PRO A 1 194 ? -26.911 10.477 13.183 1.00 58.31 194 PRO A O 1
ATOM 1474 N N . GLY A 1 195 ? -26.440 10.660 10.978 1.00 51.97 195 GLY A N 1
ATOM 1475 C CA . GLY A 1 195 ? -27.363 11.757 10.681 1.00 51.97 195 GLY A CA 1
ATOM 1476 C C . GLY A 1 195 ? -28.769 11.268 10.392 1.00 51.97 195 GLY A C 1
ATOM 1477 O O . GLY A 1 195 ? -28.918 10.059 10.098 1.00 51.97 195 GLY A O 1
#

pLDDT: mean 77.64, std 17.04, range [23.11, 96.31]

Solvent-accessible surface area (backbone atoms only — not comparable to full-atom values): 11006 Å² total; per-residue (Å²): 83,43,71,46,82,53,90,97,46,71,48,73,80,37,57,23,69,93,55,46,68,58,63,44,80,50,94,56,79,39,65,32,32,33,33,34,33,49,39,69,69,16,36,37,33,37,33,52,41,44,31,36,35,44,45,47,67,60,38,46,38,89,40,67,67,30,40,55,47,49,38,53,54,50,50,50,52,32,60,75,70,71,56,71,61,48,30,39,38,24,50,56,52,91,80,41,51,22,48,55,43,46,52,73,62,39,82,86,68,84,46,52,76,43,73,38,47,50,65,59,52,54,47,51,51,54,30,56,80,69,76,49,83,71,37,27,41,33,42,39,37,33,53,73,33,58,33,98,85,76,46,82,36,42,38,36,36,35,37,35,53,92,90,41,79,41,83,76,47,66,74,81,80,74,98,77,79,76,92,65,88,47,92,62,68,46,76,47,76,45,76,50,78,90,127

Nearest PDB structures (foldseek):
  3vth-assembly2_B  TM=9.349E-01  e=3.748E-14  Caldanaerobacter subterraneus subsp. tengcongensis MB4
  3vth-assembly1_A  TM=9.325E-01  e=3.128E-14  Caldanaerobacter subterraneus subsp. tengcongensis MB4
  3ttf-assembly1_A  TM=9.024E-01  e=4.934E-12  Escherichia coli O157:H7
  4g9i-assembly3_C  TM=9.268E-01  e=2.067E-10  Thermococcus kodakarensis KOD1
  4g9i-assembly4_D  TM=9.099E-01  e=2.631E-10  Thermococcus kodakarensis KOD1